Protein AF-K3X435-F1 (afdb_monomer_lite)

Radius of gyration: 25.49 Å; chains: 1; bounding box: 68×59×59 Å

Foldseek 3Di:
DDDDDDDDPDPPDDDDDDDDPPDDDDDDDDDPPDDDDDDDDDDDDDPDPDPDDCVLFQKEKEWECDLQWNIWIAIPVGDIDTHGPVNLCVQLCVVVLVVVVVVLCVVDPVSVVLVVPQQDCPDPDPVSVVVNCVSCVVVVVVNCVSCVDPVNVVSVVSSVVSSVVVLVVSLCVQVVPGPQRYEYEYEPPDPPCPPDPCPPRPNRCSVVSQVVNVVRHHYHYDYPPCVVQADPPPRHGDDDPDD

Sequence (243 aa):
RHQFSAKVKGTSFNIDKFETTSRKFASEILTDGKSVSVVLRKPKRKSTPCNINLADYDVVWGLDPGRRDLFVATNQLGDKVSCSRREYCEYAHINESNQIIRHWQHSQSDVLEAIRNMPTKKTASLECMKEYVDFMVPRLGFLLTFFVAKPFRKLKLRRFISMQKKLRKMCLQLIEGAGRHTIVGFGDWSNRDVAGLIKKCPSGPVKRFERELRESRTVVPIDEYRTSEVHADCHTPLVYQYC

pLDDT: mean 72.22, std 19.87, range [25.22, 96.25]

Structure (mmCIF, N/CA/C/O backbone):
data_AF-K3X435-F1
#
_entry.id   AF-K3X435-F1
#
loop_
_atom_site.group_PDB
_atom_site.id
_atom_site.type_symbol
_atom_site.label_atom_id
_atom_site.label_alt_id
_atom_site.label_comp_id
_atom_site.label_asym_id
_atom_site.label_entity_id
_atom_site.label_seq_id
_atom_site.pdbx_PDB_ins_code
_atom_site.Cartn_x
_atom_site.Cartn_y
_atom_site.Cartn_z
_atom_site.occupancy
_atom_site.B_iso_or_equiv
_atom_site.auth_seq_id
_atom_site.auth_comp_id
_atom_site.auth_asym_id
_atom_site.auth_atom_id
_atom_site.pdbx_PDB_model_num
ATOM 1 N N . ARG A 1 1 ? -14.554 -42.950 -10.259 1.00 35.47 1 ARG A N 1
ATOM 2 C CA . ARG A 1 1 ? -15.305 -43.562 -9.137 1.00 35.47 1 ARG A CA 1
ATOM 3 C C . ARG A 1 1 ? -14.611 -43.175 -7.841 1.00 35.47 1 ARG A C 1
ATOM 5 O O . ARG A 1 1 ? -13.500 -43.624 -7.647 1.00 35.47 1 ARG A O 1
ATOM 12 N N . HIS A 1 2 ? -15.212 -42.270 -7.069 1.00 25.64 2 HIS A N 1
ATOM 13 C CA . HIS A 1 2 ? -15.237 -42.218 -5.598 1.00 25.64 2 HIS A CA 1
ATOM 14 C C . HIS A 1 2 ? -15.996 -40.936 -5.221 1.00 25.64 2 HIS A C 1
ATOM 16 O O . HIS A 1 2 ? -15.465 -39.831 -5.281 1.00 25.64 2 HIS A O 1
ATOM 22 N N . GLN A 1 3 ? -17.295 -41.103 -4.962 1.00 26.59 3 GLN A N 1
ATOM 23 C CA . GLN A 1 3 ? -18.179 -40.093 -4.385 1.00 26.59 3 GLN A CA 1
ATOM 24 C C . GLN A 1 3 ? -17.857 -39.975 -2.894 1.00 26.59 3 GLN A C 1
ATOM 26 O O . GLN A 1 3 ? -17.929 -40.972 -2.181 1.00 26.59 3 GLN A O 1
ATOM 31 N N . PHE A 1 4 ? -17.572 -38.767 -2.416 1.00 25.22 4 PHE A N 1
ATOM 32 C CA . PHE A 1 4 ? -17.753 -38.442 -1.005 1.00 25.22 4 PHE A CA 1
ATOM 33 C C . PHE A 1 4 ? -19.089 -37.713 -0.865 1.00 25.22 4 PHE A C 1
ATOM 35 O O . PHE A 1 4 ? -19.250 -36.588 -1.332 1.00 25.22 4 PHE A O 1
ATOM 42 N N . SER A 1 5 ? -20.061 -38.402 -0.269 1.00 26.72 5 SER A N 1
ATOM 43 C CA . SER A 1 5 ? -21.370 -37.873 0.112 1.00 26.72 5 SER A CA 1
ATOM 44 C C . SER A 1 5 ? -21.333 -37.529 1.598 1.00 26.72 5 SER A C 1
ATOM 46 O O . SER A 1 5 ? -21.299 -38.431 2.431 1.00 26.72 5 SER A O 1
ATOM 48 N N . ALA A 1 6 ? -21.389 -36.243 1.936 1.00 31.17 6 ALA A N 1
ATOM 49 C CA . ALA A 1 6 ? -21.732 -35.793 3.281 1.00 31.17 6 ALA A CA 1
ATOM 50 C C . ALA A 1 6 ? -23.176 -35.272 3.257 1.00 31.17 6 ALA A C 1
ATOM 52 O O . ALA A 1 6 ? -23.452 -34.189 2.745 1.00 31.17 6 ALA A O 1
ATOM 53 N N . LYS A 1 7 ? -24.111 -36.074 3.782 1.00 30.91 7 LYS A N 1
ATOM 54 C CA . LYS A 1 7 ? -25.489 -35.652 4.065 1.00 30.91 7 LYS A CA 1
ATOM 55 C C . LYS A 1 7 ? -25.478 -34.823 5.349 1.00 30.91 7 LYS A C 1
ATOM 57 O O . LYS A 1 7 ? -25.356 -35.388 6.432 1.00 30.91 7 LYS A O 1
ATOM 62 N N . VAL A 1 8 ? -25.659 -33.510 5.240 1.00 35.88 8 VAL A N 1
ATOM 63 C CA . VAL A 1 8 ? -26.088 -32.684 6.376 1.00 35.88 8 VAL A CA 1
ATOM 64 C C . VAL A 1 8 ? -27.617 -32.722 6.401 1.00 35.88 8 VAL A C 1
ATOM 66 O O . VAL A 1 8 ? -28.273 -32.207 5.499 1.00 35.88 8 VAL A O 1
ATOM 69 N N . LYS A 1 9 ? -28.188 -33.415 7.395 1.00 36.53 9 LYS A N 1
ATOM 70 C CA . LYS A 1 9 ? -29.631 -33.416 7.677 1.00 36.53 9 LYS A CA 1
ATOM 71 C C . LYS A 1 9 ? -30.009 -32.060 8.279 1.00 36.53 9 LYS A C 1
ATOM 73 O O . LYS A 1 9 ? -29.629 -31.766 9.405 1.00 36.53 9 LYS A O 1
ATOM 78 N N . GLY A 1 10 ? -30.768 -31.273 7.528 1.00 38.34 10 GLY A N 1
ATOM 79 C CA . GLY A 1 10 ? -31.386 -30.027 7.976 1.00 38.34 10 GLY A CA 1
ATOM 80 C C . GLY A 1 10 ? -32.061 -29.340 6.794 1.00 38.34 10 GLY A C 1
ATOM 81 O O . GLY A 1 10 ? -31.389 -28.779 5.933 1.00 38.34 10 GLY A O 1
ATOM 82 N N . THR A 1 11 ? -33.384 -29.445 6.709 1.00 41.03 11 THR A N 1
ATOM 83 C CA . THR A 1 11 ? -34.243 -28.826 5.688 1.00 41.03 11 THR A CA 1
ATOM 84 C C . THR A 1 11 ? -34.323 -27.311 5.896 1.00 41.03 11 THR A C 1
ATOM 86 O O . THR A 1 11 ? -35.338 -26.800 6.356 1.00 41.03 11 THR A O 1
ATOM 89 N N . SER A 1 12 ? -33.237 -26.587 5.621 1.00 40.44 12 SER A N 1
ATOM 90 C CA . SER A 1 12 ? -33.186 -25.121 5.779 1.00 40.44 12 SER A CA 1
ATOM 91 C C . SER A 1 12 ? -33.151 -24.361 4.454 1.00 40.44 12 SER A C 1
ATOM 93 O O . SER A 1 12 ? -33.279 -23.144 4.457 1.00 40.44 12 SER A O 1
ATOM 95 N N . PHE A 1 13 ? -32.986 -25.054 3.326 1.00 37.09 13 PHE A N 1
ATOM 96 C CA . PHE A 1 13 ? -32.855 -24.420 2.016 1.00 37.09 13 PHE A CA 1
ATOM 97 C C . PHE A 1 13 ? -33.835 -25.058 1.035 1.00 37.09 13 PHE A C 1
ATOM 99 O O . PHE A 1 13 ? -33.610 -26.172 0.564 1.00 37.09 13 PHE A O 1
ATOM 106 N N . ASN A 1 14 ? -34.931 -24.353 0.758 1.00 40.81 14 ASN A N 1
ATOM 107 C CA . ASN A 1 14 ? -35.834 -24.677 -0.338 1.00 40.81 14 ASN A CA 1
ATOM 108 C C . ASN A 1 14 ? -35.323 -23.920 -1.572 1.00 40.81 14 ASN A C 1
ATOM 110 O O . ASN A 1 14 ? -35.375 -22.692 -1.601 1.00 40.81 14 ASN A O 1
ATOM 114 N N . ILE A 1 15 ? -34.707 -24.633 -2.515 1.00 46.03 15 ILE A N 1
ATOM 115 C CA . ILE A 1 15 ? -34.064 -24.038 -3.693 1.00 46.03 15 ILE A CA 1
ATOM 116 C C . ILE A 1 15 ? -34.900 -24.418 -4.913 1.00 46.03 15 ILE A C 1
ATOM 118 O O . ILE A 1 15 ? -34.735 -25.514 -5.448 1.00 46.03 15 ILE A O 1
ATOM 122 N N . ASP A 1 16 ? -35.768 -23.511 -5.357 1.00 42.53 16 ASP A N 1
ATOM 123 C CA . ASP A 1 16 ? -36.487 -23.664 -6.622 1.00 42.53 16 ASP A CA 1
ATOM 124 C C . ASP A 1 16 ? -35.677 -23.102 -7.794 1.00 42.53 16 ASP A C 1
ATOM 126 O O . ASP A 1 16 ? -34.918 -22.137 -7.679 1.00 42.53 16 ASP A O 1
ATOM 130 N N . LYS A 1 17 ? -35.811 -23.758 -8.948 1.00 42.38 17 LYS A N 1
ATOM 131 C CA . LYS A 1 17 ? -34.973 -23.539 -10.126 1.00 42.38 17 LYS A CA 1
ATOM 132 C C . LYS A 1 17 ? -35.695 -22.635 -11.126 1.00 42.38 17 LYS A C 1
ATOM 134 O O . LYS A 1 17 ? -36.621 -23.085 -11.792 1.00 42.38 17 LYS A O 1
ATOM 139 N N . PHE A 1 18 ? -35.247 -21.388 -11.274 1.00 41.34 18 PHE A N 1
ATOM 140 C CA . PHE A 1 18 ? -35.767 -20.467 -12.291 1.00 41.34 18 PHE A CA 1
ATOM 141 C C . PHE A 1 18 ? -34.667 -20.115 -13.306 1.00 41.34 18 PHE A C 1
ATOM 143 O O . PHE A 1 18 ? -33.861 -19.211 -13.098 1.00 41.34 18 PHE A O 1
ATOM 150 N N . GLU A 1 19 ? -34.590 -20.878 -14.400 1.00 37.75 19 GLU A N 1
ATOM 151 C CA . GLU A 1 19 ? -33.640 -20.662 -15.502 1.00 37.75 19 GLU A CA 1
ATOM 152 C C . GLU A 1 19 ? -34.368 -20.117 -16.743 1.00 37.75 19 GLU A C 1
ATOM 154 O O . GLU A 1 19 ? -35.436 -20.604 -17.105 1.00 37.75 19 GLU A O 1
ATOM 159 N N . THR A 1 20 ? -33.760 -19.149 -17.441 1.00 51.16 20 THR A N 1
ATOM 160 C CA . THR A 1 20 ? -34.130 -18.788 -18.825 1.00 51.16 20 THR A CA 1
ATOM 161 C C . THR A 1 20 ? -32.956 -19.044 -19.774 1.00 51.16 20 THR A C 1
ATOM 163 O O . THR A 1 20 ? -31.799 -19.128 -19.355 1.00 51.16 20 THR A O 1
ATOM 166 N N . THR A 1 21 ? -33.250 -19.179 -21.071 1.00 45.81 21 THR A N 1
ATOM 167 C CA . THR A 1 21 ? -32.348 -19.662 -22.138 1.00 45.81 21 THR A CA 1
ATOM 168 C C . THR A 1 21 ? -31.019 -18.917 -22.269 1.00 45.81 21 THR A C 1
ATOM 170 O O . THR A 1 21 ? -30.059 -19.490 -22.778 1.00 45.81 21 THR A O 1
ATOM 173 N N . SER A 1 22 ? -30.923 -17.668 -21.808 1.00 42.34 22 SER A N 1
ATOM 174 C CA . SER A 1 22 ? -29.735 -16.826 -22.004 1.00 42.34 22 SER A CA 1
ATOM 175 C C . SER A 1 22 ? -28.958 -16.493 -20.727 1.00 42.34 22 SER A C 1
ATOM 177 O O . SER A 1 22 ? -27.879 -15.906 -20.821 1.00 42.34 22 SER A O 1
ATOM 179 N N . ARG A 1 23 ? -29.450 -16.850 -19.530 1.00 43.88 23 ARG A N 1
ATOM 180 C CA . ARG A 1 23 ? -28.779 -16.514 -18.261 1.00 43.88 23 ARG A CA 1
ATOM 181 C C . ARG A 1 23 ? -28.901 -17.642 -17.241 1.00 43.88 23 ARG A C 1
ATOM 183 O O . ARG A 1 23 ? -29.961 -17.876 -16.672 1.00 43.88 23 ARG A O 1
ATOM 190 N N . LYS A 1 24 ? -27.774 -18.308 -16.975 1.00 43.97 24 LYS A N 1
ATOM 191 C CA . LYS A 1 24 ? -27.630 -19.286 -15.890 1.00 43.97 24 LYS A CA 1
ATOM 192 C C . LYS A 1 24 ? -27.190 -18.559 -14.621 1.00 43.97 24 LYS A C 1
ATOM 194 O O . LYS A 1 24 ? -26.001 -18.303 -14.440 1.00 43.97 24 LYS A O 1
ATOM 199 N N . PHE A 1 25 ? -28.136 -18.210 -13.755 1.00 42.25 25 PHE A N 1
ATOM 200 C CA . PHE A 1 25 ? -27.817 -17.798 -12.391 1.00 42.25 25 PHE A CA 1
ATOM 201 C C . PHE A 1 25 ? -27.581 -19.057 -11.559 1.00 42.25 25 PHE A C 1
ATOM 203 O O . PHE A 1 25 ? -28.512 -19.769 -11.201 1.00 42.25 25 PHE A O 1
ATOM 210 N N . ALA A 1 26 ? -26.316 -19.373 -11.288 1.00 39.06 26 ALA A N 1
ATOM 211 C CA . ALA A 1 26 ? -25.991 -20.389 -10.303 1.00 39.06 26 ALA A CA 1
ATOM 212 C C . ALA A 1 26 ? -26.026 -19.732 -8.917 1.00 39.06 26 ALA A C 1
ATOM 214 O O . ALA A 1 26 ? -25.135 -18.951 -8.581 1.00 39.06 26 ALA A O 1
ATOM 215 N N . SER A 1 27 ? -27.034 -20.106 -8.124 1.00 38.38 27 SER A N 1
ATOM 216 C CA . SER A 1 27 ? -27.212 -19.837 -6.684 1.00 38.38 27 SER A CA 1
ATOM 217 C C . SER A 1 27 ? -27.524 -18.390 -6.268 1.00 38.38 27 SER A C 1
ATOM 219 O O . SER A 1 27 ? -26.630 -17.572 -6.069 1.00 38.38 27 SER A O 1
ATOM 221 N N . GLU A 1 28 ? -28.811 -18.126 -6.029 1.00 39.69 28 GLU A N 1
ATOM 222 C CA . GLU A 1 28 ? -29.287 -17.061 -5.140 1.00 39.69 28 GLU A CA 1
ATOM 223 C C . GLU A 1 28 ? -29.372 -17.613 -3.706 1.00 39.69 28 GLU A C 1
ATOM 225 O O . GLU A 1 28 ? -29.841 -18.732 -3.494 1.00 39.69 28 GLU A O 1
ATOM 230 N N . ILE A 1 29 ? -28.865 -16.861 -2.725 1.00 53.09 29 ILE A N 1
ATOM 231 C CA . ILE A 1 29 ? -28.905 -17.234 -1.305 1.00 53.09 29 ILE A CA 1
ATOM 232 C C . ILE A 1 29 ? -29.841 -16.254 -0.596 1.00 53.09 29 ILE A C 1
ATOM 234 O O . ILE A 1 29 ? -29.442 -15.140 -0.265 1.00 53.09 29 ILE A O 1
ATOM 238 N N . LEU A 1 30 ? -31.077 -16.681 -0.347 1.00 41.94 30 LEU A N 1
ATOM 239 C CA . LEU A 1 30 ? -31.979 -16.024 0.598 1.00 41.94 30 LEU A CA 1
ATOM 240 C C . LEU A 1 30 ? -31.588 -16.458 2.014 1.00 41.94 30 LEU A C 1
ATOM 242 O O . LEU A 1 30 ? -31.614 -17.648 2.330 1.00 41.94 30 LEU A O 1
ATOM 246 N N . THR A 1 31 ? -31.177 -15.506 2.854 1.00 59.19 31 THR A N 1
ATOM 247 C CA . THR A 1 31 ? -30.833 -15.763 4.259 1.00 59.19 31 THR A CA 1
ATOM 248 C C . THR A 1 31 ? -31.941 -15.261 5.183 1.00 59.19 31 THR A C 1
ATOM 250 O O . THR A 1 31 ? -32.532 -14.210 4.955 1.00 59.19 31 THR A O 1
ATOM 253 N N . ASP A 1 32 ? -32.194 -15.990 6.270 1.00 64.19 32 ASP A N 1
ATOM 254 C CA . ASP A 1 32 ? -33.101 -15.627 7.372 1.00 64.19 32 ASP A CA 1
ATOM 255 C C . ASP A 1 32 ? -32.480 -14.581 8.328 1.00 64.19 32 ASP A C 1
ATOM 257 O O . ASP A 1 32 ? -32.871 -14.467 9.487 1.00 64.19 32 ASP A O 1
ATOM 261 N N . GLY A 1 33 ? -31.463 -13.842 7.870 1.00 53.56 33 GLY A N 1
ATOM 262 C CA . GLY A 1 33 ? -30.661 -12.942 8.700 1.00 53.56 33 GLY A CA 1
ATOM 263 C C . GLY A 1 33 ? -29.499 -13.609 9.449 1.00 53.56 33 GLY A C 1
ATOM 264 O O . GLY A 1 33 ? -28.748 -12.909 10.128 1.00 53.56 33 GLY A O 1
ATOM 265 N N . LYS A 1 34 ? -29.277 -14.926 9.315 1.00 53.22 34 LYS A N 1
ATOM 266 C CA . LYS A 1 34 ? -28.086 -15.601 9.864 1.00 53.22 34 LYS A CA 1
ATOM 267 C C . LYS A 1 34 ? -26.947 -15.631 8.848 1.00 53.22 34 LYS A C 1
ATOM 269 O O . LYS A 1 34 ? -27.142 -15.930 7.670 1.00 53.22 34 LYS A O 1
ATOM 274 N N . SER A 1 35 ? -25.730 -15.329 9.303 1.00 39.25 35 SER A N 1
ATOM 275 C CA . SER A 1 35 ? -24.539 -15.383 8.454 1.00 39.25 35 SER A CA 1
ATOM 276 C C . SER A 1 35 ? -23.959 -16.800 8.423 1.00 39.25 35 SER A C 1
ATOM 278 O O . SER A 1 35 ? -23.730 -17.425 9.457 1.00 39.25 35 SER A O 1
ATOM 280 N N . VAL A 1 36 ? -23.705 -17.314 7.219 1.00 46.34 36 VAL A N 1
ATOM 281 C CA . VAL A 1 36 ? -23.007 -18.586 6.996 1.00 46.34 36 VAL A CA 1
ATOM 282 C C . VAL A 1 36 ? -21.758 -18.301 6.168 1.00 46.34 36 VAL A C 1
ATOM 284 O O . VAL A 1 36 ? -21.835 -17.670 5.116 1.00 46.34 36 VAL A O 1
ATOM 287 N N . SER A 1 37 ? -20.595 -18.758 6.638 1.00 37.97 37 SER A N 1
ATOM 288 C CA . SER A 1 37 ? -19.340 -18.688 5.879 1.00 37.97 37 SER A CA 1
ATOM 289 C C . SER A 1 37 ? -19.053 -20.035 5.224 1.00 37.97 37 SER A C 1
ATOM 291 O O . SER A 1 37 ? -18.711 -20.998 5.906 1.00 37.97 37 SER A O 1
ATOM 293 N N . VAL A 1 38 ? -19.165 -20.102 3.896 1.00 61.91 38 VAL A N 1
ATOM 294 C CA . VAL A 1 38 ? -18.805 -21.290 3.108 1.00 61.91 38 VAL A CA 1
ATOM 295 C C . VAL A 1 38 ? -17.428 -21.078 2.485 1.00 61.91 38 VAL A C 1
ATOM 297 O O . VAL A 1 38 ? -17.228 -20.174 1.673 1.00 61.91 38 VAL A O 1
ATOM 300 N N . VAL A 1 39 ? -16.456 -21.913 2.857 1.00 44.88 39 VAL A N 1
ATOM 301 C CA . VAL A 1 39 ? -15.103 -21.863 2.288 1.00 44.88 39 VAL A CA 1
ATOM 302 C C . VAL A 1 39 ? -15.093 -22.609 0.956 1.00 44.88 39 VAL A C 1
ATOM 304 O O . VAL A 1 39 ? -15.109 -23.837 0.914 1.00 44.88 39 VAL A O 1
ATOM 307 N N . LEU A 1 40 ? -15.047 -21.866 -0.148 1.00 56.62 40 LEU A N 1
ATOM 308 C CA . LEU A 1 40 ? -14.924 -22.442 -1.487 1.00 56.62 40 LEU A CA 1
ATOM 309 C C . LEU A 1 40 ? -13.450 -22.656 -1.849 1.00 56.62 40 LEU A C 1
ATOM 311 O O . LEU A 1 40 ? -12.622 -21.746 -1.760 1.00 56.62 40 LEU A O 1
ATOM 315 N N . ARG A 1 41 ? -13.112 -23.862 -2.316 1.00 48.00 41 ARG A N 1
ATOM 316 C CA . ARG A 1 41 ? -11.771 -24.174 -2.823 1.00 48.00 41 ARG A CA 1
ATOM 317 C C . ARG A 1 41 ? -11.623 -23.605 -4.234 1.00 48.00 41 ARG A C 1
ATOM 319 O O . ARG A 1 41 ? -12.097 -24.196 -5.198 1.00 48.00 41 ARG A O 1
ATOM 326 N N . LYS A 1 42 ? -10.948 -22.461 -4.368 1.00 61.44 42 LYS A N 1
ATOM 327 C CA . LYS A 1 42 ? -10.594 -21.903 -5.680 1.00 61.44 42 LYS A CA 1
ATOM 328 C C . LYS A 1 42 ? -9.470 -22.749 -6.303 1.00 61.44 42 LYS A C 1
ATOM 330 O O . LYS A 1 42 ? -8.384 -22.797 -5.721 1.00 61.44 42 LYS A O 1
ATOM 335 N N . PRO A 1 43 ? -9.678 -23.411 -7.457 1.00 54.22 43 PRO A N 1
ATOM 336 C CA . PRO A 1 43 ? -8.594 -24.112 -8.134 1.00 54.22 43 PRO A CA 1
ATOM 337 C C . PRO A 1 43 ? -7.495 -23.109 -8.507 1.00 54.22 43 PRO A C 1
ATOM 339 O O . PRO A 1 43 ? -7.777 -22.029 -9.036 1.00 54.22 43 PRO A O 1
ATOM 342 N N . LYS A 1 44 ? -6.234 -23.442 -8.200 1.00 48.88 44 LYS A N 1
ATOM 343 C CA . LYS A 1 44 ? -5.087 -22.640 -8.644 1.00 48.88 44 LYS A CA 1
ATOM 344 C C . LYS A 1 44 ? -5.091 -22.637 -10.173 1.00 48.88 44 LYS A C 1
ATOM 346 O O . LYS A 1 44 ? -5.077 -23.704 -10.784 1.00 48.88 44 LYS A O 1
ATOM 351 N N . ARG A 1 45 ? -5.115 -21.450 -10.791 1.00 51.53 45 ARG A N 1
ATOM 352 C CA . ARG A 1 45 ? -4.819 -21.333 -12.224 1.00 51.53 45 ARG A CA 1
ATOM 353 C C . ARG A 1 45 ? -3.404 -21.874 -12.425 1.00 51.53 45 ARG A C 1
ATOM 355 O O . ARG A 1 45 ? -2.486 -21.384 -11.771 1.00 51.53 45 ARG A O 1
ATOM 362 N N . LYS A 1 46 ? -3.242 -22.895 -13.270 1.00 45.06 46 LYS A N 1
ATOM 363 C CA . LYS A 1 46 ? -1.914 -23.288 -13.753 1.00 45.06 46 LYS A CA 1
ATOM 364 C C . LYS A 1 46 ? -1.355 -22.078 -14.503 1.00 45.06 46 LYS A C 1
ATOM 366 O O . LYS A 1 46 ? -2.088 -21.486 -15.296 1.00 45.06 46 LYS A O 1
ATOM 371 N N . SER A 1 47 ? -0.129 -21.659 -14.196 1.00 51.72 47 SER A N 1
ATOM 372 C CA . SER A 1 47 ? 0.568 -20.676 -15.021 1.00 51.72 47 SER A CA 1
ATOM 373 C C . SER A 1 47 ? 0.697 -21.289 -16.409 1.00 51.72 47 SER A C 1
ATOM 375 O O . SER A 1 47 ? 1.353 -22.311 -16.588 1.00 51.72 47 SER A O 1
ATOM 377 N N . THR A 1 48 ? -0.007 -20.732 -17.389 1.00 47.69 48 THR A N 1
ATOM 378 C CA . THR A 1 48 ? 0.278 -21.070 -18.779 1.00 47.69 48 THR A CA 1
ATOM 379 C C . THR A 1 48 ? 1.664 -20.498 -19.067 1.00 47.69 48 THR A C 1
ATOM 381 O O . THR A 1 48 ? 1.837 -19.295 -18.849 1.00 47.69 48 THR A O 1
ATOM 384 N N . PRO A 1 49 ? 2.655 -21.304 -19.489 1.00 53.19 49 PRO A N 1
ATOM 385 C CA . PRO A 1 49 ? 3.921 -20.752 -19.941 1.00 53.19 49 PRO A CA 1
ATOM 386 C C . PRO A 1 49 ? 3.603 -19.809 -21.095 1.00 53.19 49 PRO A C 1
ATOM 388 O O . PRO A 1 49 ? 3.007 -20.200 -22.099 1.00 53.19 49 PRO A O 1
ATOM 391 N N . CYS A 1 50 ? 3.904 -18.532 -20.900 1.00 54.25 50 CYS A N 1
ATOM 392 C CA . CYS A 1 50 ? 3.827 -17.579 -21.982 1.00 54.25 50 CYS A CA 1
ATOM 393 C C . CYS A 1 50 ? 5.085 -17.839 -22.813 1.00 54.25 50 CYS A C 1
ATOM 395 O O . CYS A 1 50 ? 6.189 -17.594 -22.331 1.00 54.25 50 CYS A O 1
ATOM 397 N N . ASN A 1 51 ? 4.928 -18.427 -24.002 1.00 59.12 51 ASN A N 1
ATOM 398 C CA . ASN A 1 51 ? 6.017 -18.547 -24.970 1.00 59.12 51 ASN A CA 1
ATOM 399 C C . ASN A 1 51 ? 6.321 -17.139 -25.473 1.00 59.12 51 ASN A C 1
ATOM 401 O O . ASN A 1 51 ? 5.736 -16.678 -26.449 1.00 59.12 51 ASN A O 1
ATOM 405 N N . ILE A 1 52 ? 7.155 -16.430 -24.726 1.00 68.50 52 ILE A N 1
ATOM 406 C CA . ILE A 1 52 ? 7.556 -15.072 -25.044 1.00 68.50 52 ILE A CA 1
ATOM 407 C C . ILE A 1 52 ? 8.908 -15.164 -25.721 1.00 68.50 52 ILE A C 1
ATOM 409 O O . ILE A 1 52 ? 9.872 -15.647 -25.128 1.00 68.50 52 ILE A O 1
ATOM 413 N N . ASN A 1 53 ? 8.968 -14.704 -26.964 1.00 75.19 53 ASN A N 1
ATOM 414 C CA . ASN A 1 53 ? 10.228 -14.558 -27.658 1.00 75.19 53 ASN A CA 1
ATOM 415 C C . ASN A 1 53 ? 10.881 -13.247 -27.207 1.00 75.19 53 ASN A C 1
ATOM 417 O O . ASN A 1 53 ? 10.386 -12.163 -27.505 1.00 75.19 53 ASN A O 1
ATOM 421 N N . LEU A 1 54 ? 11.979 -13.342 -26.456 1.00 72.06 54 LEU A N 1
ATOM 422 C CA . LEU A 1 54 ? 12.720 -12.171 -25.974 1.00 72.06 54 LEU A CA 1
ATOM 423 C C . LEU A 1 54 ? 13.280 -11.316 -27.121 1.00 72.06 54 LEU A C 1
ATOM 425 O O . LEU A 1 54 ? 13.490 -10.128 -26.915 1.00 72.06 54 LEU A O 1
ATOM 429 N N . ALA A 1 55 ? 13.470 -11.889 -28.316 1.00 72.38 55 ALA A N 1
ATOM 430 C CA . ALA A 1 55 ? 13.938 -11.159 -29.495 1.00 72.38 55 ALA A CA 1
ATOM 431 C C . ALA A 1 55 ? 12.930 -10.119 -30.022 1.00 72.38 55 ALA A C 1
ATOM 433 O O . ALA A 1 55 ? 13.320 -9.228 -30.769 1.00 72.38 55 ALA A O 1
ATOM 434 N N . ASP A 1 56 ? 11.658 -10.203 -29.616 1.00 79.31 56 ASP A N 1
ATOM 435 C CA . ASP A 1 56 ? 10.615 -9.241 -29.998 1.00 79.31 56 ASP A CA 1
ATOM 436 C C . ASP A 1 56 ? 10.633 -7.971 -29.115 1.00 79.31 56 ASP A C 1
ATOM 438 O O . ASP A 1 56 ? 9.793 -7.076 -29.279 1.00 79.31 56 ASP A O 1
ATOM 442 N N . TYR A 1 57 ? 11.5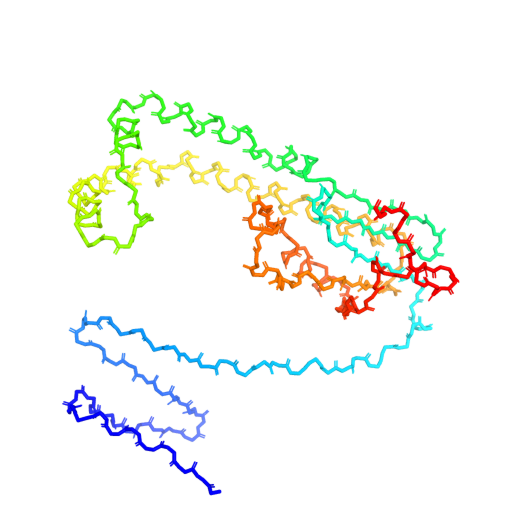54 -7.913 -28.142 1.00 80.69 57 TYR A N 1
ATOM 443 C CA . TYR A 1 57 ? 11.662 -6.850 -27.148 1.00 80.69 57 TYR A CA 1
ATOM 444 C C . TYR A 1 57 ? 13.024 -6.157 -27.195 1.00 80.69 57 TYR A C 1
ATOM 446 O O . TYR A 1 57 ? 14.069 -6.799 -27.132 1.00 80.69 57 TYR A O 1
ATOM 454 N N . ASP A 1 58 ? 12.997 -4.825 -27.219 1.00 80.81 58 ASP A N 1
ATOM 455 C CA . ASP A 1 58 ? 14.196 -3.981 -27.222 1.00 80.81 58 ASP A CA 1
ATOM 456 C C . ASP A 1 58 ? 14.852 -3.941 -25.834 1.00 80.81 58 ASP A C 1
ATOM 458 O O . ASP A 1 58 ? 16.074 -3.853 -25.699 1.00 80.81 58 ASP A O 1
ATOM 462 N N . VAL A 1 59 ? 14.031 -3.976 -24.775 1.00 83.81 59 VAL A N 1
ATOM 463 C CA . VAL A 1 59 ? 14.495 -3.838 -23.390 1.00 83.81 59 VAL A CA 1
ATOM 464 C C . VAL A 1 59 ? 13.830 -4.838 -22.459 1.00 83.81 59 VAL A C 1
ATOM 466 O O . VAL A 1 59 ? 12.603 -4.945 -22.399 1.00 83.81 59 VAL A O 1
ATOM 469 N N . VAL A 1 60 ? 14.664 -5.528 -21.683 1.00 86.56 60 VAL A N 1
ATOM 470 C CA . VAL A 1 60 ? 14.279 -6.552 -20.715 1.00 86.56 60 VAL A CA 1
ATOM 471 C C . VAL A 1 60 ? 14.689 -6.082 -19.326 1.00 86.56 60 VAL A C 1
ATOM 473 O O . VAL A 1 60 ? 15.872 -5.955 -19.024 1.00 86.56 60 VAL A O 1
ATOM 476 N N . TRP A 1 61 ? 13.708 -5.853 -18.459 1.00 87.94 61 TRP A N 1
ATOM 477 C CA . TRP A 1 61 ? 13.943 -5.540 -17.051 1.00 87.94 61 TRP A CA 1
ATOM 478 C C . TRP A 1 61 ? 13.717 -6.773 -16.184 1.00 87.94 61 TRP A C 1
ATOM 480 O O . TRP A 1 61 ? 12.626 -7.340 -16.194 1.00 87.94 61 TRP A O 1
ATOM 490 N N . GLY A 1 62 ? 14.710 -7.149 -15.383 1.00 87.88 62 GLY A N 1
ATOM 491 C CA . GLY A 1 62 ? 14.542 -8.071 -14.263 1.00 87.88 62 GLY A CA 1
ATOM 492 C C . GLY A 1 62 ? 14.203 -7.286 -13.003 1.00 87.88 62 GLY A C 1
ATOM 493 O O . GLY A 1 62 ? 15.000 -6.457 -12.573 1.00 87.88 62 GLY A O 1
ATOM 494 N N . LEU A 1 63 ? 13.023 -7.517 -12.430 1.00 86.81 63 LEU A N 1
ATOM 495 C CA . LEU A 1 63 ? 12.495 -6.807 -11.269 1.00 86.81 63 LEU A CA 1
ATOM 496 C C . LEU A 1 63 ? 12.338 -7.764 -10.091 1.00 86.81 63 LEU A C 1
ATOM 498 O O . LEU A 1 63 ? 11.475 -8.642 -10.107 1.00 86.81 63 LEU A O 1
ATOM 502 N N . ASP A 1 64 ? 13.132 -7.527 -9.054 1.00 81.81 64 ASP A N 1
ATOM 503 C CA . ASP A 1 64 ? 13.147 -8.285 -7.812 1.00 81.81 64 ASP A CA 1
ATOM 504 C C . ASP A 1 64 ? 12.547 -7.452 -6.660 1.00 81.81 64 ASP A C 1
ATOM 506 O O . ASP A 1 64 ? 13.133 -6.451 -6.221 1.00 81.81 64 ASP A O 1
ATOM 510 N N . PRO A 1 65 ? 11.336 -7.779 -6.183 1.00 76.69 65 PRO A N 1
ATOM 511 C CA . PRO A 1 65 ? 10.807 -7.204 -4.954 1.00 76.69 65 PRO A CA 1
ATOM 512 C C . PRO A 1 65 ? 11.612 -7.694 -3.743 1.00 76.69 65 PRO A C 1
ATOM 514 O O . PRO A 1 65 ? 11.825 -8.882 -3.572 1.00 76.69 65 PRO A O 1
ATOM 517 N N . GLY A 1 66 ? 12.029 -6.779 -2.861 1.00 68.56 66 GLY A N 1
ATOM 518 C CA . GLY A 1 66 ? 12.947 -7.088 -1.762 1.00 68.56 66 GLY A CA 1
ATOM 519 C C . GLY A 1 66 ? 12.394 -6.823 -0.355 1.00 68.56 66 GLY A C 1
ATOM 520 O O . GLY A 1 66 ? 11.288 -6.324 -0.139 1.00 68.56 66 GLY A O 1
ATOM 521 N N . ARG A 1 67 ? 13.199 -7.159 0.667 1.00 63.75 67 ARG A N 1
ATOM 522 C CA . ARG A 1 67 ? 12.872 -6.898 2.090 1.00 63.75 67 ARG A CA 1
ATOM 523 C C . ARG A 1 67 ? 13.185 -5.465 2.530 1.00 63.75 67 ARG A C 1
ATOM 525 O O . ARG A 1 67 ? 12.414 -4.862 3.280 1.00 63.75 67 ARG A O 1
ATOM 532 N N . ARG A 1 68 ? 14.356 -4.959 2.131 1.00 63.81 68 ARG A N 1
ATOM 533 C CA . ARG A 1 68 ? 14.848 -3.605 2.454 1.00 63.81 68 ARG A CA 1
ATOM 534 C C . ARG A 1 68 ? 14.354 -2.596 1.416 1.00 63.81 68 ARG A C 1
ATOM 536 O O . ARG A 1 68 ? 13.882 -1.514 1.778 1.00 63.81 68 ARG A O 1
ATOM 543 N N . ASP A 1 69 ? 14.374 -3.025 0.161 1.00 70.00 69 ASP A N 1
ATOM 544 C CA . ASP A 1 69 ? 13.895 -2.266 -0.981 1.00 70.00 69 ASP A CA 1
ATOM 545 C C . ASP A 1 69 ? 12.524 -2.765 -1.419 1.00 70.00 69 ASP A C 1
ATOM 547 O O . ASP A 1 69 ? 12.251 -3.957 -1.412 1.00 70.00 69 ASP A O 1
ATOM 551 N N . LEU A 1 70 ? 11.641 -1.833 -1.767 1.00 75.38 70 LEU A N 1
ATOM 552 C CA . LEU A 1 70 ? 10.324 -2.109 -2.334 1.00 75.38 70 LEU A CA 1
ATOM 553 C C . LEU A 1 70 ? 10.451 -2.956 -3.603 1.00 75.38 70 LEU A C 1
ATOM 555 O O . LEU A 1 70 ? 9.629 -3.840 -3.829 1.00 75.38 70 LEU A O 1
ATOM 559 N N . PHE A 1 71 ? 11.478 -2.647 -4.397 1.00 78.94 71 PHE A N 1
ATOM 560 C CA . PHE A 1 71 ? 12.004 -3.456 -5.484 1.00 78.94 71 PHE A CA 1
ATOM 561 C C . PHE A 1 71 ? 13.386 -2.944 -5.906 1.00 78.94 71 PHE A C 1
ATOM 563 O O . PHE A 1 71 ? 13.727 -1.774 -5.688 1.00 78.94 71 PHE A O 1
ATOM 570 N N . VAL A 1 72 ? 14.130 -3.820 -6.568 1.00 84.31 72 VAL A N 1
ATOM 571 C CA . VAL A 1 72 ? 15.308 -3.513 -7.371 1.00 84.31 72 VAL A CA 1
ATOM 572 C C . VAL A 1 72 ? 15.033 -4.029 -8.776 1.00 84.31 72 VAL A C 1
ATOM 574 O O . VAL A 1 72 ? 14.518 -5.126 -8.947 1.00 84.31 72 VAL A O 1
ATOM 577 N N . ALA A 1 73 ? 15.324 -3.220 -9.781 1.00 87.00 73 ALA A N 1
ATOM 578 C CA . ALA A 1 73 ? 15.195 -3.577 -11.176 1.00 87.00 73 ALA A CA 1
ATOM 579 C C . ALA A 1 73 ? 16.520 -3.315 -11.889 1.00 87.00 73 ALA A C 1
ATOM 581 O O . ALA A 1 73 ? 17.149 -2.275 -11.668 1.00 87.00 73 ALA A O 1
ATOM 582 N N . THR A 1 74 ? 16.919 -4.245 -12.746 1.00 87.50 74 THR A N 1
ATOM 583 C CA . THR A 1 74 ? 18.118 -4.134 -13.578 1.00 87.50 74 THR A CA 1
ATOM 584 C C . THR A 1 74 ? 17.781 -4.550 -15.001 1.00 87.50 74 THR A C 1
ATOM 586 O O . THR A 1 74 ? 17.034 -5.511 -15.195 1.00 87.50 74 THR A O 1
ATOM 589 N N . ASN A 1 75 ? 18.276 -3.805 -15.987 1.00 86.81 75 ASN A N 1
ATOM 590 C CA . ASN A 1 75 ? 18.110 -4.153 -17.397 1.00 86.81 75 ASN A CA 1
ATOM 591 C C . ASN A 1 75 ? 19.363 -4.838 -17.961 1.00 86.81 75 ASN A C 1
ATOM 593 O O . ASN A 1 75 ? 20.402 -4.917 -17.305 1.00 86.81 75 ASN A O 1
ATOM 597 N N . GLN A 1 76 ? 19.278 -5.304 -19.205 1.00 81.56 76 GLN A N 1
ATOM 598 C CA . GLN A 1 76 ? 20.403 -5.942 -19.891 1.00 81.56 76 GLN A CA 1
ATOM 599 C C . GLN A 1 76 ? 21.562 -4.985 -20.234 1.00 81.56 76 GLN A C 1
ATOM 601 O O . GLN A 1 76 ? 22.643 -5.443 -20.590 1.00 81.56 76 GLN A O 1
ATOM 606 N N . LEU A 1 77 ? 21.344 -3.669 -20.143 1.00 82.12 77 LEU A N 1
ATOM 607 C CA . LEU A 1 77 ? 22.350 -2.631 -20.394 1.00 82.12 77 LEU A CA 1
ATOM 608 C C . LEU A 1 77 ? 23.133 -2.251 -19.122 1.00 82.12 77 LEU A C 1
ATOM 610 O O . LEU A 1 77 ? 24.087 -1.482 -19.197 1.00 82.12 77 LEU A O 1
ATOM 614 N N . GLY A 1 78 ? 22.751 -2.794 -17.960 1.00 81.06 78 GLY A N 1
ATOM 615 C CA . GLY A 1 78 ? 23.359 -2.490 -16.664 1.00 81.06 78 GLY A CA 1
ATOM 616 C C . GLY A 1 78 ? 22.722 -1.312 -15.918 1.00 81.06 78 GLY A C 1
ATOM 617 O O . GLY A 1 78 ? 23.162 -0.991 -14.811 1.00 81.06 78 GLY A O 1
ATOM 618 N N . ASP A 1 79 ? 21.666 -0.694 -16.457 1.00 85.31 79 ASP A N 1
ATOM 619 C CA . ASP A 1 79 ? 20.910 0.330 -15.740 1.00 85.31 79 ASP A CA 1
ATOM 620 C C . ASP A 1 79 ? 20.192 -0.284 -14.544 1.00 85.31 79 ASP A C 1
ATOM 622 O O . ASP A 1 79 ? 19.619 -1.377 -14.606 1.00 85.31 79 ASP A O 1
ATOM 626 N N . LYS A 1 80 ? 20.183 0.462 -13.440 1.00 86.88 80 LYS A N 1
ATOM 627 C CA . LYS A 1 80 ? 19.609 0.020 -12.176 1.00 86.88 80 LYS A CA 1
ATOM 628 C C . LYS A 1 80 ? 18.610 1.036 -11.648 1.00 86.88 80 LYS A C 1
ATOM 630 O O . LYS A 1 80 ? 18.941 2.196 -11.419 1.00 86.88 80 LYS A O 1
ATOM 635 N N . VAL A 1 81 ? 17.402 0.564 -11.364 1.00 85.81 81 VAL A N 1
ATOM 636 C CA . VAL A 1 81 ? 16.346 1.339 -10.710 1.00 85.81 81 VAL A CA 1
ATOM 637 C C . VAL A 1 81 ? 15.953 0.623 -9.431 1.00 85.81 81 VAL A C 1
ATOM 639 O O . VAL A 1 81 ? 15.546 -0.530 -9.448 1.00 85.81 81 VAL A O 1
ATOM 642 N N . SER A 1 82 ? 16.039 1.304 -8.298 1.00 86.25 82 SER A N 1
ATOM 643 C CA . SER A 1 82 ? 15.610 0.753 -7.012 1.00 86.25 82 SER A CA 1
ATOM 644 C C . SER A 1 82 ? 14.728 1.747 -6.286 1.00 86.25 82 SER A C 1
ATOM 646 O O . SER A 1 82 ? 14.936 2.954 -6.395 1.00 86.25 82 SER A O 1
ATOM 648 N N . CYS A 1 83 ? 13.781 1.248 -5.498 1.00 84.19 83 CYS A N 1
ATOM 649 C CA . CYS A 1 83 ? 13.049 2.075 -4.548 1.00 84.19 83 CYS A CA 1
ATOM 650 C C . CYS A 1 83 ? 13.174 1.474 -3.162 1.00 84.19 83 CYS A C 1
ATOM 652 O O . CYS A 1 83 ? 12.725 0.352 -2.937 1.00 84.19 83 CYS A O 1
ATOM 654 N N . SER A 1 84 ? 13.727 2.227 -2.213 1.00 84.00 84 SER A N 1
ATOM 655 C CA . SER A 1 84 ? 13.798 1.745 -0.834 1.00 84.00 84 SER A CA 1
ATOM 656 C C . SER A 1 84 ? 12.436 1.852 -0.144 1.00 84.00 84 SER A C 1
ATOM 658 O O . SER A 1 84 ? 11.615 2.724 -0.452 1.00 84.00 84 SER A O 1
ATOM 660 N N . ARG A 1 85 ? 12.182 1.014 0.871 1.00 78.25 85 ARG A N 1
ATOM 661 C CA . ARG A 1 85 ? 10.968 1.162 1.695 1.00 78.25 85 ARG A CA 1
ATOM 662 C C . ARG A 1 85 ? 10.898 2.540 2.362 1.00 78.25 85 ARG A C 1
ATOM 664 O O . ARG A 1 85 ? 9.806 3.084 2.526 1.00 78.25 85 ARG A O 1
ATOM 671 N N . ARG A 1 86 ? 12.044 3.080 2.784 1.00 81.94 86 ARG A N 1
ATOM 672 C CA . ARG A 1 86 ? 12.135 4.383 3.452 1.00 81.94 86 ARG A CA 1
ATOM 673 C C . ARG A 1 86 ? 11.700 5.501 2.514 1.00 81.94 86 ARG A C 1
ATOM 675 O O . ARG A 1 86 ? 10.772 6.227 2.852 1.00 81.94 86 ARG A O 1
ATOM 682 N N . GLU A 1 87 ? 12.293 5.549 1.328 1.00 85.81 87 GLU A N 1
ATOM 683 C CA . GLU A 1 87 ? 11.962 6.515 0.280 1.00 85.81 87 GLU A CA 1
ATOM 684 C C . GLU A 1 87 ? 10.467 6.463 -0.073 1.00 85.81 87 GLU A C 1
ATOM 686 O O . GLU A 1 87 ? 9.796 7.491 -0.173 1.00 85.81 87 GLU A O 1
ATOM 691 N N . TYR A 1 88 ? 9.906 5.256 -0.195 1.00 84.31 88 TYR A N 1
ATOM 692 C CA . TYR A 1 88 ? 8.478 5.087 -0.435 1.00 84.31 88 TYR A CA 1
ATOM 693 C C . TYR A 1 88 ? 7.617 5.631 0.712 1.00 84.31 88 TYR A C 1
ATOM 695 O O . TYR A 1 88 ? 6.635 6.335 0.474 1.00 84.31 88 TYR A O 1
ATOM 703 N N . CYS A 1 89 ? 7.964 5.309 1.962 1.00 82.19 89 CYS A N 1
ATOM 704 C CA . CYS A 1 89 ? 7.235 5.765 3.145 1.00 82.19 89 CYS A CA 1
ATOM 705 C C . CYS A 1 89 ? 7.287 7.285 3.322 1.00 82.19 89 CYS A C 1
ATOM 707 O O . CYS A 1 89 ? 6.282 7.871 3.735 1.00 82.19 89 CYS A O 1
ATOM 709 N N . GLU A 1 90 ? 8.435 7.895 3.027 1.00 86.62 90 GLU A N 1
ATOM 710 C CA . GLU A 1 90 ? 8.645 9.343 3.054 1.00 86.62 90 GLU A CA 1
ATOM 711 C C . GLU A 1 90 ? 7.781 10.021 1.987 1.00 86.62 90 GLU A C 1
ATOM 713 O O . GLU A 1 90 ? 6.946 10.855 2.329 1.00 86.62 90 GLU A O 1
ATOM 718 N N . TYR A 1 91 ? 7.855 9.576 0.728 1.00 86.69 91 TYR A N 1
ATOM 719 C CA . TYR A 1 91 ? 7.038 10.135 -0.356 1.00 86.69 91 TYR A CA 1
ATOM 720 C C . TYR A 1 91 ? 5.529 9.969 -0.113 1.00 86.69 91 TYR A C 1
ATOM 722 O O . TYR A 1 91 ? 4.718 10.837 -0.428 1.00 86.69 91 TYR A O 1
ATOM 730 N N . ALA A 1 92 ? 5.115 8.831 0.444 1.00 85.25 92 ALA A N 1
ATOM 731 C CA . ALA A 1 92 ? 3.715 8.556 0.749 1.00 85.25 92 ALA A CA 1
ATOM 732 C C . ALA A 1 92 ? 3.218 9.237 2.042 1.00 85.25 92 ALA A C 1
ATOM 734 O O . ALA A 1 92 ? 2.067 9.009 2.428 1.00 85.25 92 ALA A O 1
ATOM 735 N N . HIS A 1 93 ? 4.051 10.036 2.721 1.00 87.31 93 HIS A N 1
ATOM 736 C CA . HIS A 1 93 ? 3.736 10.711 3.986 1.00 87.31 93 HIS A CA 1
ATOM 737 C C . HIS A 1 93 ? 3.204 9.753 5.064 1.00 87.31 93 HIS A C 1
ATOM 739 O O . HIS A 1 93 ? 2.312 10.091 5.847 1.00 87.31 93 HIS A O 1
ATOM 745 N N . ILE A 1 94 ? 3.709 8.513 5.099 1.00 84.94 94 ILE A N 1
ATOM 746 C CA . ILE A 1 94 ? 3.192 7.469 5.997 1.00 84.94 94 ILE A CA 1
ATOM 747 C C . ILE A 1 94 ? 3.490 7.828 7.452 1.00 84.94 94 ILE A C 1
ATOM 749 O O . ILE A 1 94 ? 2.599 7.759 8.298 1.00 84.94 94 ILE A O 1
ATOM 753 N N . ASN A 1 95 ? 4.735 8.213 7.734 1.00 86.62 95 ASN A N 1
ATOM 754 C CA . ASN A 1 95 ? 5.184 8.520 9.090 1.00 86.62 95 ASN A CA 1
ATOM 755 C C . ASN A 1 95 ? 4.517 9.790 9.624 1.00 86.62 95 ASN A C 1
ATOM 757 O O . ASN A 1 95 ? 3.977 9.769 10.726 1.00 86.62 95 ASN A O 1
ATOM 761 N N . GLU A 1 96 ? 4.472 10.841 8.809 1.00 88.06 96 GLU A N 1
ATOM 762 C CA . GLU A 1 96 ? 3.796 12.102 9.121 1.00 88.06 96 GLU A CA 1
ATOM 763 C C . GLU A 1 96 ? 2.297 11.883 9.385 1.00 88.06 96 GLU A C 1
ATOM 765 O O . GLU A 1 96 ? 1.773 12.285 10.420 1.00 88.06 96 GLU A O 1
ATOM 770 N N . SER A 1 97 ? 1.609 11.127 8.520 1.00 88.62 97 SER A N 1
ATOM 771 C CA . SER A 1 97 ? 0.196 10.782 8.732 1.00 88.62 97 SER A CA 1
ATOM 772 C C . SER A 1 97 ? -0.022 10.018 10.040 1.00 88.62 97 SER A C 1
ATOM 774 O O . SER A 1 97 ? -1.010 10.248 10.734 1.00 88.62 97 SER A O 1
ATOM 776 N N . ASN A 1 98 ? 0.888 9.106 10.395 1.00 90.25 98 ASN A N 1
ATOM 777 C CA . ASN A 1 98 ? 0.805 8.371 11.655 1.00 90.25 98 ASN A CA 1
ATOM 778 C C . ASN A 1 98 ? 1.033 9.288 12.866 1.00 90.25 98 ASN A C 1
ATOM 780 O O . ASN A 1 98 ? 0.364 9.111 13.880 1.00 90.25 98 ASN A O 1
ATOM 784 N N . GLN A 1 99 ? 1.944 10.261 12.772 1.00 91.38 99 GLN A N 1
ATOM 785 C CA . GLN A 1 99 ? 2.154 11.269 13.817 1.00 91.38 99 GLN A CA 1
ATOM 786 C C . GLN A 1 99 ? 0.906 12.138 14.007 1.00 91.38 99 GLN A C 1
ATOM 788 O O . GLN A 1 99 ? 0.460 12.307 15.137 1.00 91.38 99 GLN A O 1
ATOM 793 N N . ILE A 1 100 ? 0.285 12.594 12.916 1.00 92.38 100 ILE A N 1
ATOM 794 C CA . ILE A 1 100 ? -0.971 13.358 12.951 1.00 92.38 100 ILE A CA 1
ATOM 795 C C . ILE A 1 100 ? -2.093 12.544 13.609 1.00 92.38 100 ILE A C 1
ATOM 797 O O . ILE A 1 100 ? -2.794 13.049 14.481 1.00 92.38 100 ILE A O 1
ATOM 801 N N . ILE A 1 101 ? -2.244 11.267 13.239 1.00 91.00 101 ILE A N 1
ATOM 802 C CA . ILE A 1 101 ? -3.247 10.376 13.844 1.00 91.00 101 ILE A CA 1
ATOM 803 C C . ILE A 1 101 ? -3.007 10.217 15.347 1.00 91.00 101 ILE A C 1
ATOM 805 O O . ILE A 1 101 ? -3.961 10.297 16.117 1.00 91.00 101 ILE A O 1
ATOM 809 N N . ARG A 1 102 ? -1.753 10.008 15.768 1.00 91.25 102 ARG A N 1
ATOM 810 C CA . ARG A 1 102 ? -1.406 9.922 17.193 1.00 91.25 102 ARG A CA 1
ATOM 811 C C . ARG A 1 102 ? -1.737 11.219 17.910 1.00 91.25 102 ARG A C 1
ATOM 813 O O . ARG A 1 102 ? -2.336 11.168 18.972 1.00 91.25 102 ARG A O 1
ATOM 820 N N . HIS A 1 103 ? -1.399 12.365 17.326 1.00 93.31 103 HIS A N 1
ATOM 821 C CA . HIS A 1 103 ? -1.738 13.660 17.902 1.00 93.31 103 HIS A CA 1
ATOM 822 C C . HIS A 1 103 ? -3.253 13.796 18.102 1.00 93.31 103 HIS A C 1
ATOM 824 O O . HIS A 1 103 ? -3.683 14.071 19.214 1.00 93.31 103 HIS A O 1
ATOM 830 N N . TRP A 1 104 ? -4.066 13.479 17.088 1.00 93.25 104 TRP A N 1
ATOM 831 C CA . TRP A 1 104 ? -5.529 13.490 17.214 1.00 93.25 104 TRP A CA 1
ATOM 832 C C . TRP A 1 104 ? -6.054 12.533 18.287 1.00 93.25 104 TRP A C 1
ATOM 834 O O . TRP A 1 104 ? -7.017 12.864 18.970 1.00 93.25 104 TRP A O 1
ATOM 844 N N . GLN A 1 105 ? -5.440 11.355 18.439 1.00 91.69 105 GLN A N 1
ATOM 845 C CA . GLN A 1 105 ? -5.780 10.416 19.513 1.00 91.69 105 GLN A CA 1
ATOM 846 C C . GLN A 1 105 ? -5.426 10.997 20.884 1.00 91.69 105 GLN A C 1
ATOM 848 O O . GLN A 1 105 ? -6.224 10.895 21.802 1.00 91.69 105 GLN A O 1
ATOM 853 N N . HIS A 1 106 ? -4.263 11.636 21.019 1.00 90.19 106 HIS A N 1
ATOM 854 C CA . HIS A 1 106 ? -3.836 12.275 22.262 1.00 90.19 106 HIS A CA 1
ATOM 855 C C . HIS A 1 106 ? -4.683 13.493 22.640 1.00 90.19 106 HIS A C 1
ATOM 857 O O . HIS A 1 106 ? -4.842 13.762 23.826 1.00 90.19 106 HIS A O 1
ATOM 863 N N . SER A 1 107 ? -5.247 14.205 21.662 1.00 90.50 107 SER A N 1
ATOM 864 C CA . SER A 1 107 ? -6.150 15.334 21.903 1.00 90.50 107 SER A CA 1
ATOM 865 C C . SER A 1 107 ? -7.513 14.926 22.478 1.00 90.50 107 SER A C 1
ATOM 867 O O . SER A 1 107 ? -8.244 15.801 22.931 1.00 90.50 107 SER A O 1
ATOM 869 N N . GLN A 1 108 ? -7.880 13.638 22.450 1.00 90.75 108 GLN A N 1
ATOM 870 C CA . GLN A 1 108 ? -9.124 13.133 23.036 1.00 90.75 108 GLN A CA 1
ATOM 871 C C . GLN A 1 108 ? -8.829 12.074 24.100 1.00 90.75 108 GLN A C 1
ATOM 873 O O . GLN A 1 108 ? -8.499 10.932 23.774 1.00 90.75 108 GLN A O 1
ATOM 878 N N . SER A 1 109 ? -8.980 12.457 25.371 1.00 90.56 109 SER A N 1
ATOM 879 C CA . SER A 1 109 ? -8.728 11.604 26.543 1.00 90.56 109 SER A CA 1
ATOM 880 C C . SER A 1 109 ? -9.441 10.260 26.447 1.00 90.56 109 SER A C 1
ATOM 882 O O . SER A 1 109 ? -8.803 9.222 26.590 1.00 90.56 109 SER A O 1
ATOM 884 N N . ASP A 1 110 ? -10.728 10.276 26.110 1.00 91.88 110 ASP A N 1
ATOM 885 C CA . ASP A 1 110 ? -11.596 9.096 26.155 1.00 91.88 110 ASP A CA 1
ATOM 886 C C . ASP A 1 110 ? -11.210 8.078 25.072 1.00 91.88 110 ASP A C 1
ATOM 888 O O . ASP A 1 110 ? -11.210 6.863 25.281 1.00 91.88 110 ASP A O 1
ATOM 892 N N . VAL A 1 111 ? -10.807 8.579 23.898 1.00 92.31 111 VAL A N 1
ATOM 893 C CA . VAL A 1 111 ? -10.284 7.758 22.799 1.00 92.31 111 VAL A CA 1
ATOM 894 C C . VAL A 1 111 ? -8.928 7.173 23.170 1.00 92.31 111 VAL A C 1
ATOM 896 O O . VAL A 1 111 ? -8.690 5.985 22.940 1.00 92.31 111 VAL A O 1
ATOM 899 N N . LEU A 1 112 ? -8.034 7.985 23.738 1.00 93.50 112 LEU A N 1
ATOM 900 C CA . LEU A 1 112 ? -6.714 7.531 24.160 1.00 93.50 112 LEU A CA 1
ATOM 901 C C . LEU A 1 112 ? -6.815 6.446 25.237 1.00 93.50 112 LEU A C 1
ATOM 903 O O . LEU A 1 112 ? -6.131 5.427 25.137 1.00 93.50 112 LEU A O 1
ATOM 907 N N . GLU A 1 113 ? -7.669 6.653 26.236 1.00 93.81 113 GLU A N 1
ATOM 908 C CA . GLU A 1 113 ? -7.917 5.709 27.321 1.00 93.81 113 GLU A CA 1
ATOM 909 C C . GLU A 1 113 ? -8.471 4.389 26.777 1.00 93.81 113 GLU A C 1
ATOM 911 O O . GLU A 1 113 ? -7.913 3.323 27.041 1.00 93.81 113 GLU A O 1
ATOM 916 N N . ALA A 1 114 ? -9.503 4.453 25.931 1.00 93.62 114 ALA A N 1
ATOM 917 C CA . ALA A 1 114 ? -10.088 3.271 25.315 1.00 93.62 114 ALA A CA 1
ATOM 918 C C . ALA A 1 114 ? -9.081 2.474 24.478 1.00 93.62 114 ALA A C 1
ATOM 920 O O . ALA A 1 114 ? -9.103 1.248 24.503 1.00 93.62 114 ALA A O 1
ATOM 921 N N . ILE A 1 115 ? -8.189 3.145 23.743 1.00 91.69 115 ILE A N 1
ATOM 922 C CA . ILE A 1 115 ? -7.149 2.472 22.954 1.00 91.69 115 ILE A CA 1
ATOM 923 C C . ILE A 1 115 ? -6.094 1.830 23.862 1.00 91.69 115 ILE A C 1
ATOM 925 O O . ILE A 1 115 ? -5.675 0.706 23.589 1.00 91.69 115 ILE A O 1
ATOM 929 N N . ARG A 1 116 ? -5.653 2.527 24.918 1.00 92.44 116 ARG A N 1
ATOM 930 C CA . ARG A 1 116 ? -4.618 2.036 25.845 1.00 92.44 116 ARG A CA 1
ATOM 931 C C . ARG A 1 116 ? -5.085 0.839 26.663 1.00 92.44 116 ARG A C 1
ATOM 933 O O . ARG A 1 116 ? -4.305 -0.086 26.856 1.00 92.44 116 ARG A O 1
ATOM 940 N N . ASN A 1 117 ? -6.345 0.852 27.082 1.00 94.38 117 ASN A N 1
ATOM 941 C CA . ASN A 1 117 ? -6.932 -0.177 27.937 1.00 94.38 117 ASN A CA 1
ATOM 942 C C . ASN A 1 117 ? -7.635 -1.295 27.145 1.00 94.38 117 ASN A C 1
ATOM 944 O O . ASN A 1 117 ? -8.251 -2.168 27.744 1.00 94.38 117 ASN A O 1
ATOM 948 N N . MET A 1 118 ? -7.557 -1.284 25.808 1.00 94.38 118 MET A N 1
ATOM 949 C CA . MET A 1 118 ? -8.195 -2.286 24.950 1.00 94.38 118 MET A CA 1
ATOM 950 C C . MET A 1 118 ? -7.602 -3.687 25.199 1.00 94.38 118 MET A C 1
ATOM 952 O O . MET A 1 118 ? -6.418 -3.894 24.904 1.00 94.38 118 MET A O 1
ATOM 956 N N . PRO A 1 119 ? -8.401 -4.677 25.647 1.00 93.31 119 PRO A N 1
ATOM 957 C CA . PRO A 1 119 ? -7.924 -6.046 25.803 1.00 93.31 119 PRO A CA 1
ATOM 958 C C . PRO A 1 119 ? -7.444 -6.637 24.472 1.00 93.31 119 PRO A C 1
ATOM 960 O O . PRO A 1 119 ? -7.879 -6.247 23.381 1.00 93.31 119 PRO A O 1
ATOM 963 N N . THR A 1 120 ? -6.529 -7.604 24.531 1.00 88.94 120 THR A N 1
ATOM 964 C CA . THR A 1 120 ? -6.029 -8.236 23.308 1.00 88.94 120 THR A CA 1
ATOM 965 C C . THR A 1 120 ? -7.071 -9.175 22.706 1.00 88.94 120 THR A C 1
ATOM 967 O O . THR A 1 120 ? -7.453 -10.181 23.290 1.00 88.94 120 THR A O 1
ATOM 970 N N . LYS A 1 121 ? -7.454 -8.916 21.455 1.00 87.94 121 LYS A N 1
ATOM 971 C CA . LYS A 1 121 ? -8.254 -9.863 20.659 1.00 87.94 121 LYS A CA 1
ATOM 972 C C . LYS A 1 121 ? -7.467 -11.080 20.159 1.00 87.94 121 LYS A C 1
ATOM 974 O O . LYS A 1 121 ? -8.030 -11.970 19.530 1.00 87.94 121 LYS A O 1
ATOM 979 N N . LYS A 1 122 ? -6.141 -11.089 20.330 1.00 87.50 122 LYS A N 1
ATOM 980 C CA . LYS A 1 122 ? -5.265 -12.185 19.891 1.00 87.50 122 LYS A CA 1
ATOM 981 C C . LYS A 1 122 ? -5.110 -13.182 21.032 1.00 87.50 122 LYS A C 1
ATOM 983 O O . LYS A 1 122 ? -4.085 -13.188 21.705 1.00 87.50 122 LYS A O 1
ATOM 988 N N . THR A 1 123 ? -6.139 -13.985 21.248 1.00 88.00 123 THR A N 1
ATOM 989 C CA . THR A 1 123 ? -6.191 -14.960 22.337 1.00 88.00 123 THR A CA 1
ATOM 990 C C . THR A 1 123 ? -6.869 -16.244 21.871 1.00 88.00 123 THR A C 1
ATOM 992 O O . THR A 1 123 ? -7.712 -16.213 20.975 1.00 88.00 123 THR A O 1
ATOM 995 N N . ALA A 1 124 ? -6.462 -17.368 22.461 1.00 87.88 124 ALA A N 1
ATOM 996 C CA . ALA A 1 124 ? -7.129 -18.660 22.312 1.00 87.88 124 ALA A CA 1
ATOM 997 C C . ALA A 1 124 ? -8.122 -18.935 23.459 1.00 87.88 124 ALA A C 1
ATOM 999 O O . ALA A 1 124 ? -8.888 -19.890 23.379 1.00 87.88 124 ALA A O 1
ATOM 1000 N N . SER A 1 125 ? -8.117 -18.107 24.513 1.00 92.81 125 SER A N 1
ATOM 1001 C CA . SER A 1 125 ? -9.041 -18.220 25.643 1.00 92.81 125 SER A CA 1
ATOM 1002 C C . SER A 1 125 ? -10.373 -17.544 25.328 1.00 92.81 125 SER A C 1
ATOM 1004 O O . SER A 1 125 ? -10.409 -16.395 24.875 1.00 92.81 125 SER A O 1
ATOM 1006 N N . LEU A 1 126 ? -11.470 -18.250 25.609 1.00 93.25 126 LEU A N 1
ATOM 1007 C CA . LEU A 1 126 ? -12.823 -17.723 25.453 1.00 93.25 126 LEU A CA 1
ATOM 1008 C C . LEU A 1 126 ? -13.105 -16.580 26.437 1.00 93.25 126 LEU A C 1
ATOM 1010 O O . LEU A 1 126 ? -13.772 -15.619 26.069 1.00 93.25 126 LEU A O 1
ATOM 1014 N N . GLU A 1 127 ? -12.565 -16.653 27.653 1.00 93.00 127 GLU A N 1
ATOM 1015 C CA . GLU A 1 127 ? -12.739 -15.630 28.691 1.00 93.00 127 GLU A CA 1
ATOM 1016 C C . GLU A 1 127 ? -12.110 -14.305 28.261 1.00 93.00 127 GLU A C 1
ATOM 1018 O O . GLU A 1 127 ? -12.795 -13.289 28.196 1.00 93.00 127 GLU A O 1
ATOM 1023 N N . CYS A 1 128 ?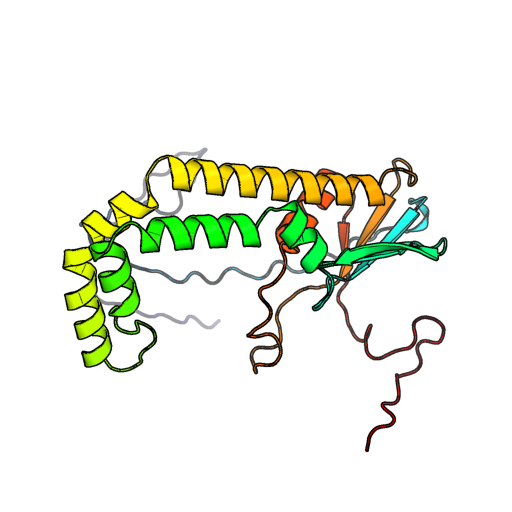 -10.849 -14.332 27.819 1.00 90.94 128 CYS A N 1
ATOM 1024 C CA . CYS A 1 128 ? -10.171 -13.142 27.301 1.00 90.94 128 CYS A CA 1
ATOM 1025 C C . CYS A 1 128 ? -10.867 -12.570 26.051 1.00 90.94 128 CYS A C 1
ATOM 1027 O O . CYS A 1 128 ? -10.857 -11.362 25.816 1.00 90.94 128 CYS A O 1
ATOM 1029 N N . MET A 1 129 ? -11.463 -13.432 25.217 1.00 94.50 129 MET A N 1
ATOM 1030 C CA . MET A 1 129 ? -12.253 -12.979 24.070 1.00 94.50 129 MET A CA 1
ATOM 1031 C C . MET A 1 129 ? -13.546 -12.294 24.526 1.00 94.50 129 MET A C 1
ATOM 1033 O O . MET A 1 129 ? -13.918 -11.264 23.964 1.00 94.50 129 MET A O 1
ATOM 1037 N N . LYS A 1 130 ? -14.215 -12.836 25.548 1.00 94.38 130 LYS A N 1
ATOM 1038 C CA . LYS A 1 130 ? -15.414 -12.243 26.143 1.00 94.38 130 LYS A CA 1
ATOM 1039 C C . LYS A 1 130 ? -15.101 -10.873 26.746 1.00 94.38 130 LYS A C 1
ATOM 1041 O O . LYS A 1 130 ? -15.769 -9.910 26.393 1.00 94.38 130 LYS A O 1
ATOM 1046 N N . GLU A 1 131 ? -14.029 -10.759 27.528 1.00 94.94 131 GLU A N 1
ATOM 1047 C CA . GLU A 1 131 ? -13.548 -9.481 28.076 1.00 94.94 131 GLU A CA 1
ATOM 1048 C C . GLU A 1 131 ? -13.297 -8.438 26.981 1.00 94.94 131 GLU A C 1
ATOM 1050 O O . GLU A 1 131 ? -13.687 -7.278 27.110 1.00 94.94 131 GLU A O 1
ATOM 1055 N N . TYR A 1 132 ? -12.681 -8.846 25.866 1.00 95.12 132 TYR A N 1
ATOM 1056 C CA . TYR A 1 132 ? -12.486 -7.964 24.718 1.00 95.12 132 TYR A CA 1
ATOM 1057 C C . TYR A 1 132 ? -13.814 -7.469 24.132 1.00 95.12 132 TYR A C 1
ATOM 1059 O O . TYR A 1 132 ? -13.947 -6.277 23.851 1.00 95.12 132 TYR A O 1
ATOM 1067 N N . VAL A 1 133 ? -14.786 -8.364 23.930 1.00 95.25 133 VAL A N 1
ATOM 1068 C CA . VAL A 1 133 ? -16.101 -8.010 23.377 1.00 95.25 133 VAL A CA 1
ATOM 1069 C C . VAL A 1 133 ? -16.852 -7.082 24.331 1.00 95.25 133 VAL A C 1
ATOM 1071 O O . VAL A 1 133 ? -17.294 -6.017 23.897 1.00 95.25 133 VAL A O 1
ATOM 1074 N N . ASP A 1 134 ? -16.917 -7.428 25.616 1.00 96.25 134 ASP A N 1
ATOM 1075 C CA . ASP A 1 134 ? -17.593 -6.645 26.656 1.00 96.25 134 ASP A CA 1
ATOM 1076 C C . ASP A 1 134 ? -16.970 -5.245 26.796 1.00 96.25 134 ASP A C 1
ATOM 1078 O O . ASP A 1 134 ? -17.678 -4.251 26.965 1.00 96.25 134 ASP A O 1
ATOM 1082 N N . PHE A 1 135 ? -15.646 -5.126 26.640 1.00 95.69 135 PHE A N 1
ATOM 1083 C CA . PHE A 1 135 ? -14.959 -3.834 26.656 1.00 95.69 135 PHE A CA 1
ATOM 1084 C C . PHE A 1 135 ? -15.168 -3.021 25.368 1.00 95.69 135 PHE A C 1
ATOM 1086 O O . PHE A 1 135 ? -15.347 -1.798 25.424 1.00 95.69 135 PHE A O 1
ATOM 1093 N N . MET A 1 136 ? -15.106 -3.669 24.201 1.00 94.12 136 MET A N 1
ATOM 1094 C CA . MET A 1 136 ? -15.085 -3.005 22.894 1.00 94.12 136 MET A CA 1
ATOM 1095 C C . MET A 1 136 ? -16.474 -2.568 22.431 1.00 94.12 136 MET A C 1
ATOM 1097 O O . MET A 1 136 ? -16.607 -1.456 21.918 1.00 94.12 136 MET A O 1
ATOM 1101 N N . VAL A 1 137 ? -17.503 -3.400 22.619 1.00 95.00 137 VAL A N 1
ATOM 1102 C CA . VAL A 1 137 ? -18.858 -3.153 22.095 1.00 95.00 137 VAL A CA 1
ATOM 1103 C C . VAL A 1 137 ? -19.435 -1.812 22.568 1.00 95.00 137 VAL A C 1
ATOM 1105 O O . VAL A 1 137 ? -19.839 -1.030 21.703 1.00 95.00 137 VAL A O 1
ATOM 1108 N N . PRO A 1 138 ? -19.394 -1.453 23.869 1.00 95.50 138 PRO A N 1
ATOM 1109 C CA . PRO A 1 138 ? -19.890 -0.153 24.331 1.00 95.50 138 PRO A CA 1
ATOM 1110 C C . PRO A 1 138 ? -19.107 1.034 23.751 1.00 95.50 138 PRO A C 1
ATOM 1112 O O . PRO A 1 138 ? -19.630 2.137 23.623 1.00 95.50 138 PRO A O 1
ATOM 1115 N N . ARG A 1 139 ? -17.839 0.814 23.384 1.00 94.44 139 ARG A N 1
ATOM 1116 C CA . ARG A 1 139 ? -16.916 1.852 22.905 1.00 94.44 139 ARG A CA 1
ATOM 1117 C C . ARG A 1 139 ? -16.903 1.989 21.384 1.00 94.44 139 ARG A C 1
ATOM 1119 O O . ARG A 1 139 ? -16.383 2.968 20.848 1.00 94.44 139 ARG A O 1
ATOM 1126 N N . LEU A 1 140 ? -17.489 1.029 20.671 1.00 92.75 140 LEU A N 1
ATOM 1127 C CA . LEU A 1 140 ? -17.437 0.953 19.217 1.00 92.75 140 LEU A CA 1
ATOM 1128 C C . LEU A 1 140 ? -18.027 2.203 18.554 1.00 92.75 140 LEU A C 1
ATOM 1130 O O . LEU A 1 140 ? -17.427 2.733 17.622 1.00 92.75 140 LEU A O 1
ATOM 1134 N N . GLY A 1 141 ? -19.162 2.704 19.050 1.00 93.12 141 GLY A N 1
ATOM 1135 C CA . GLY A 1 141 ? -19.850 3.856 18.463 1.00 93.12 141 GLY A CA 1
ATOM 1136 C C . GLY A 1 141 ? -18.982 5.115 18.417 1.00 93.12 141 GLY A C 1
ATOM 1137 O O . GLY A 1 141 ? -18.790 5.708 17.350 1.00 93.12 141 GLY A O 1
ATOM 1138 N N . PHE A 1 142 ? -18.403 5.511 19.553 1.00 92.94 142 PHE A N 1
ATOM 1139 C CA . PHE A 1 142 ? -17.585 6.724 19.599 1.00 92.94 142 PHE A CA 1
ATOM 1140 C C . PHE A 1 142 ? -16.223 6.527 18.919 1.00 92.94 142 PHE A C 1
ATOM 1142 O O . PHE A 1 142 ? -15.765 7.427 18.214 1.00 92.94 142 PHE A O 1
ATOM 1149 N N . LEU A 1 143 ? -15.604 5.341 19.034 1.00 92.69 143 LEU A N 1
ATOM 1150 C CA . LEU A 1 143 ? -14.352 5.037 18.336 1.00 92.69 143 LEU A CA 1
ATOM 1151 C C . LEU A 1 143 ? -14.541 5.102 16.814 1.00 92.69 143 LEU A C 1
ATOM 1153 O O . LEU A 1 143 ? -13.724 5.699 16.111 1.00 92.69 143 LEU A O 1
ATOM 1157 N N . LEU A 1 144 ? -15.633 4.540 16.286 1.00 91.62 144 LEU A N 1
ATOM 1158 C CA . LEU A 1 144 ? -15.967 4.656 14.866 1.00 91.62 144 LEU A CA 1
ATOM 1159 C C . LEU A 1 144 ? -16.209 6.111 14.470 1.00 91.62 144 LEU A C 1
ATOM 1161 O O . LEU A 1 144 ? -15.660 6.558 13.463 1.00 91.62 144 LEU A O 1
ATOM 1165 N N . THR A 1 145 ? -16.968 6.862 15.269 1.00 92.12 145 THR A N 1
ATOM 1166 C CA . THR A 1 145 ? -17.241 8.286 15.019 1.00 92.12 145 THR A CA 1
ATOM 1167 C C . THR A 1 145 ? -15.941 9.083 14.905 1.00 92.12 145 THR A C 1
ATOM 1169 O O . THR A 1 145 ? -15.753 9.839 13.948 1.00 92.12 145 THR A O 1
ATOM 1172 N N . PHE A 1 146 ? -14.992 8.832 15.808 1.00 91.06 146 PHE A N 1
ATOM 1173 C CA . PHE A 1 146 ? -13.664 9.429 15.786 1.00 91.06 146 PHE A CA 1
ATOM 1174 C C . PHE A 1 146 ? -12.884 9.069 14.508 1.00 91.06 146 PHE A C 1
ATOM 1176 O O . PHE A 1 146 ? -12.435 9.954 13.779 1.00 91.06 146 PHE A O 1
ATOM 1183 N N . PHE A 1 147 ? -12.769 7.780 14.165 1.00 88.06 147 PHE A N 1
ATOM 1184 C CA . PHE A 1 147 ? -11.956 7.331 13.022 1.00 88.06 147 PHE A CA 1
ATOM 1185 C C . PHE A 1 147 ? -12.582 7.578 11.638 1.00 88.06 147 PHE A C 1
ATOM 1187 O O . PHE A 1 147 ? -11.864 7.571 10.629 1.00 88.06 147 PHE A O 1
ATOM 1194 N N . VAL A 1 148 ? -13.900 7.777 11.559 1.00 89.44 148 VAL A N 1
ATOM 1195 C CA . VAL A 1 148 ? -14.633 8.084 10.314 1.00 89.44 148 VAL A CA 1
ATOM 1196 C C . VAL A 1 148 ? -14.687 9.595 10.045 1.00 89.44 148 VAL A C 1
ATOM 1198 O O . VAL A 1 148 ? -15.026 10.024 8.931 1.00 89.44 148 VAL A O 1
ATOM 1201 N N . ALA A 1 149 ? -14.277 10.422 11.012 1.00 89.94 149 ALA A N 1
ATOM 1202 C CA . ALA A 1 149 ? -14.282 11.869 10.872 1.00 89.94 149 ALA A CA 1
ATOM 1203 C C . ALA A 1 149 ? -13.550 12.340 9.598 1.00 89.94 149 ALA A C 1
ATOM 1205 O O . ALA A 1 149 ? -12.583 11.743 9.105 1.00 89.94 149 ALA A O 1
ATOM 1206 N N . LYS A 1 150 ? -14.047 13.442 9.022 1.00 85.31 150 LYS A N 1
ATOM 1207 C CA . LYS A 1 150 ? -13.573 14.007 7.743 1.00 85.31 150 LYS A CA 1
ATOM 1208 C C . LYS A 1 150 ? -12.041 14.186 7.679 1.00 85.31 150 LYS A C 1
ATOM 1210 O O . LYS A 1 150 ? -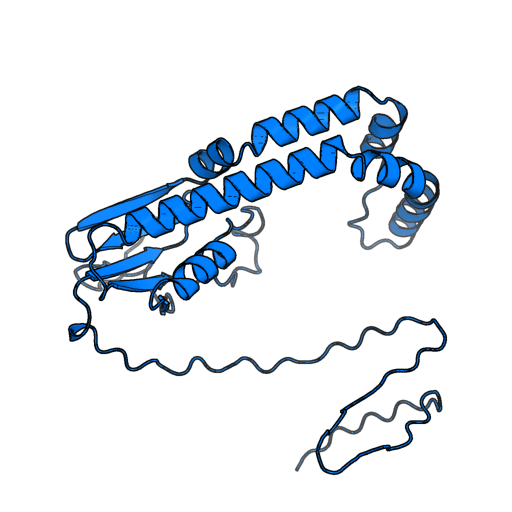11.485 13.874 6.621 1.00 85.31 150 LYS A O 1
ATOM 1215 N N . PRO A 1 151 ? -11.334 14.613 8.748 1.00 89.38 151 PRO A N 1
ATOM 1216 C CA . PRO A 1 151 ? -9.873 14.725 8.732 1.00 89.38 151 PRO A CA 1
ATOM 1217 C C . PRO A 1 151 ? -9.157 13.394 8.462 1.00 89.38 151 PRO A C 1
ATOM 1219 O O . PRO A 1 151 ? -8.268 13.349 7.610 1.00 89.38 151 PRO A O 1
ATOM 1222 N N . PHE A 1 152 ? -9.596 12.293 9.083 1.00 89.56 152 PHE A N 1
ATOM 1223 C CA . PHE A 1 152 ? -9.026 10.958 8.864 1.00 89.56 152 PHE A CA 1
ATOM 1224 C C . PHE A 1 152 ? -9.224 10.482 7.429 1.00 89.56 152 PHE A C 1
ATOM 1226 O O . PHE A 1 152 ? -8.288 9.978 6.807 1.00 89.56 152 PHE A O 1
ATOM 1233 N N . ARG A 1 153 ? -10.427 10.674 6.875 1.00 88.81 153 ARG A N 1
ATOM 1234 C CA . ARG A 1 153 ? -10.724 10.315 5.479 1.00 88.81 153 ARG A CA 1
ATOM 1235 C C . ARG A 1 153 ? -9.868 11.114 4.500 1.00 88.81 153 ARG A C 1
ATOM 1237 O O . ARG A 1 153 ? -9.252 10.522 3.617 1.00 88.81 153 ARG A O 1
ATOM 1244 N N . LYS A 1 154 ? -9.755 12.433 4.695 1.00 92.25 154 LYS A N 1
ATOM 1245 C CA . LYS A 1 154 ? -8.882 13.296 3.881 1.00 92.25 154 LYS A CA 1
ATOM 1246 C C . LYS A 1 154 ? -7.415 12.877 3.975 1.00 92.25 154 LYS A C 1
ATOM 1248 O O . LYS A 1 154 ? -6.723 12.869 2.964 1.00 92.25 154 LYS A O 1
ATOM 1253 N N . LEU A 1 155 ? -6.927 12.539 5.168 1.00 92.12 155 LEU A N 1
ATOM 1254 C CA . LEU A 1 155 ? -5.547 12.094 5.365 1.00 92.12 155 LEU A CA 1
ATOM 1255 C C . LEU A 1 155 ? -5.280 10.752 4.665 1.00 92.12 155 LEU A C 1
ATOM 1257 O O . LEU A 1 155 ? -4.311 10.634 3.919 1.00 92.12 155 LEU A O 1
ATOM 1261 N N . LYS A 1 156 ? -6.184 9.774 4.818 1.00 89.12 156 LYS A N 1
ATOM 1262 C CA . LYS A 1 156 ? -6.112 8.480 4.117 1.00 89.12 156 LYS A CA 1
ATOM 1263 C C . LYS A 1 156 ? -6.137 8.649 2.596 1.00 89.12 156 LYS A C 1
ATOM 1265 O O . LYS A 1 156 ? -5.345 8.005 1.913 1.00 89.12 156 LYS A O 1
ATOM 1270 N N . LEU A 1 157 ? -7.001 9.524 2.075 1.00 90.88 157 LEU A N 1
ATOM 1271 C CA . LEU A 1 157 ? -7.081 9.814 0.642 1.00 90.88 157 LEU A CA 1
ATOM 1272 C C . LEU A 1 157 ? -5.797 10.472 0.125 1.00 90.88 157 LEU A C 1
ATOM 1274 O O . LEU A 1 157 ? -5.265 10.033 -0.889 1.00 90.88 157 LEU A O 1
ATOM 1278 N N . ARG A 1 158 ? -5.264 11.475 0.836 1.00 91.56 158 ARG A N 1
ATOM 1279 C CA . ARG A 1 158 ? -3.986 12.117 0.482 1.00 91.56 158 ARG A CA 1
ATOM 1280 C C . ARG A 1 158 ? -2.856 11.096 0.405 1.00 91.56 158 ARG A C 1
ATOM 1282 O O . ARG A 1 158 ? -2.192 11.011 -0.622 1.00 91.56 158 ARG A O 1
ATOM 1289 N N . ARG A 1 159 ? -2.714 10.255 1.433 1.00 89.50 159 ARG A N 1
ATOM 1290 C CA . ARG A 1 159 ? -1.742 9.155 1.445 1.00 89.50 159 ARG A CA 1
ATOM 1291 C C . ARG A 1 159 ? -1.941 8.209 0.262 1.00 89.50 159 ARG A C 1
ATOM 1293 O O . ARG A 1 159 ? -0.972 7.861 -0.400 1.00 89.50 159 ARG A O 1
ATOM 1300 N N . PHE A 1 160 ? -3.179 7.806 -0.023 1.00 88.38 160 PHE A N 1
ATOM 1301 C CA . PHE A 1 160 ? -3.482 6.942 -1.164 1.00 88.38 160 PHE A CA 1
ATOM 1302 C C . PHE A 1 160 ? -3.044 7.573 -2.494 1.00 88.38 160 PHE A C 1
ATOM 1304 O O . PHE A 1 160 ? -2.365 6.915 -3.278 1.00 88.38 160 PHE A O 1
ATOM 1311 N N . ILE A 1 161 ? -3.359 8.850 -2.721 1.00 90.75 161 ILE A N 1
ATOM 1312 C CA . ILE A 1 161 ? -2.955 9.579 -3.930 1.00 90.75 161 ILE A CA 1
ATOM 1313 C C . ILE A 1 161 ? -1.427 9.664 -4.027 1.00 90.75 161 ILE A C 1
ATOM 1315 O O . ILE A 1 161 ? -0.876 9.359 -5.082 1.00 90.75 161 ILE A O 1
ATOM 1319 N N . SER A 1 162 ? -0.725 10.022 -2.947 1.00 90.75 162 SER A N 1
ATOM 1320 C CA . SER A 1 162 ? 0.744 10.085 -2.944 1.00 90.75 162 SER A CA 1
ATOM 1321 C C . SER A 1 162 ? 1.379 8.719 -3.212 1.00 90.75 162 SER A C 1
ATOM 1323 O O . SER A 1 162 ? 2.308 8.616 -4.009 1.00 90.75 162 SER A O 1
ATOM 1325 N N . MET A 1 163 ? 0.835 7.648 -2.626 1.00 87.38 163 MET A N 1
ATOM 1326 C CA . MET A 1 163 ? 1.270 6.275 -2.901 1.00 87.38 163 MET A CA 1
ATOM 1327 C C . MET A 1 163 ? 1.130 5.919 -4.386 1.00 87.38 163 MET A C 1
ATOM 1329 O O . MET A 1 163 ? 2.058 5.360 -4.960 1.00 87.38 163 MET A O 1
ATOM 1333 N N . GLN A 1 164 ? -0.004 6.247 -5.012 1.00 88.00 164 GLN A N 1
ATOM 1334 C CA . GLN A 1 164 ? -0.240 5.996 -6.439 1.00 88.00 164 GLN A CA 1
ATOM 1335 C C . GLN A 1 164 ? 0.669 6.849 -7.332 1.00 88.00 164 GLN A C 1
ATOM 1337 O O . GLN A 1 164 ? 1.240 6.341 -8.290 1.00 88.00 164 GLN A O 1
ATOM 1342 N N . LYS A 1 165 ? 0.887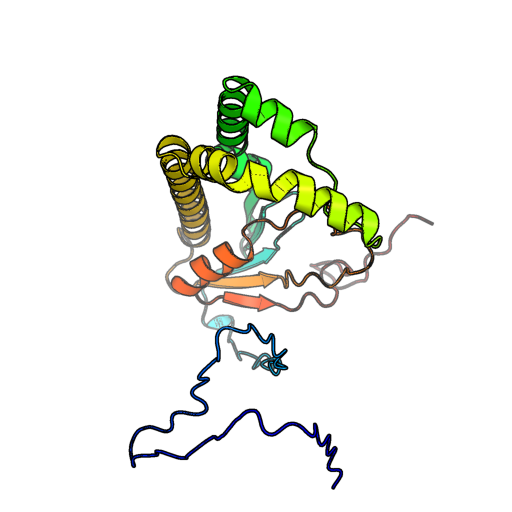 8.126 -6.990 1.00 90.75 165 LYS A N 1
ATOM 1343 C CA . LYS A 1 165 ? 1.832 8.994 -7.711 1.00 90.75 165 LYS A CA 1
ATOM 1344 C C . LYS A 1 165 ? 3.255 8.438 -7.685 1.00 90.75 165 LYS A C 1
ATOM 1346 O O . LYS A 1 165 ? 3.922 8.460 -8.716 1.00 90.75 165 LYS A O 1
ATOM 1351 N N . LYS A 1 166 ? 3.709 7.912 -6.539 1.00 89.81 166 LYS A N 1
ATOM 1352 C CA . LYS A 1 166 ? 5.036 7.291 -6.429 1.00 89.81 166 LYS A CA 1
ATOM 1353 C C . LYS A 1 166 ? 5.149 6.070 -7.324 1.00 89.81 166 LYS A C 1
ATOM 1355 O O . LYS A 1 166 ? 6.101 5.993 -8.086 1.00 89.81 166 LYS A O 1
ATOM 1360 N N . LEU A 1 167 ? 4.188 5.148 -7.245 1.00 87.69 167 LEU A N 1
ATOM 1361 C CA . LEU A 1 167 ? 4.202 3.931 -8.058 1.00 87.69 167 LEU A CA 1
ATOM 1362 C C . LEU A 1 167 ? 4.183 4.263 -9.554 1.00 87.69 167 LEU A C 1
ATOM 1364 O O . LEU A 1 167 ? 5.051 3.790 -10.278 1.00 87.69 167 LEU A O 1
ATOM 1368 N N . ARG A 1 168 ? 3.324 5.195 -9.986 1.00 88.19 168 ARG A N 1
ATOM 1369 C CA . ARG A 1 168 ? 3.309 5.689 -11.367 1.00 88.19 168 ARG A CA 1
ATOM 1370 C C . ARG A 1 168 ? 4.645 6.295 -11.7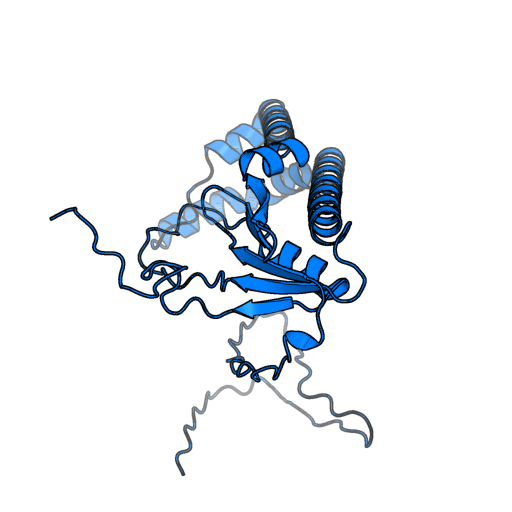92 1.00 88.19 168 ARG A C 1
ATOM 1372 O O . ARG A 1 168 ? 5.099 6.013 -12.894 1.00 88.19 168 ARG A O 1
ATOM 1379 N N . LYS A 1 169 ? 5.283 7.104 -10.937 1.00 88.75 169 LYS A N 1
ATOM 1380 C CA . LYS A 1 169 ? 6.621 7.654 -11.208 1.00 88.75 169 LYS A CA 1
ATOM 1381 C C . LYS A 1 169 ? 7.648 6.534 -11.394 1.00 88.75 169 LYS A C 1
ATOM 1383 O O . LYS A 1 169 ? 8.429 6.604 -12.329 1.00 88.75 169 LYS A O 1
ATOM 1388 N N . MET A 1 170 ? 7.619 5.506 -10.545 1.00 86.06 170 MET A N 1
ATOM 1389 C CA . MET A 1 170 ? 8.520 4.356 -10.666 1.00 86.06 170 MET A CA 1
ATOM 1390 C C . MET A 1 170 ? 8.259 3.553 -11.946 1.00 86.06 170 MET A C 1
ATOM 1392 O O . MET A 1 170 ? 9.210 3.169 -12.614 1.00 86.06 170 MET A O 1
ATOM 1396 N N . CYS A 1 171 ? 6.990 3.326 -12.310 1.00 85.50 171 CYS A N 1
ATOM 1397 C CA . CYS A 1 171 ? 6.645 2.702 -13.586 1.00 85.50 171 CYS A CA 1
ATOM 1398 C C . CYS A 1 171 ? 7.247 3.512 -14.734 1.00 85.50 171 CYS A C 1
ATOM 1400 O O . CYS A 1 171 ? 7.970 2.953 -15.546 1.00 85.50 171 CYS A O 1
ATOM 1402 N N . LEU A 1 172 ? 6.999 4.827 -14.773 1.00 85.94 172 LEU A N 1
ATOM 1403 C CA . LEU A 1 172 ? 7.545 5.699 -15.812 1.00 85.94 172 LEU A CA 1
ATOM 1404 C C . LEU A 1 172 ? 9.071 5.618 -15.870 1.00 85.94 172 LEU A C 1
ATOM 1406 O O . LEU A 1 172 ? 9.586 5.409 -16.949 1.00 85.94 172 LEU A O 1
ATOM 1410 N N . GLN A 1 173 ? 9.782 5.633 -14.742 1.00 84.94 173 GLN A N 1
ATOM 1411 C CA . GLN A 1 173 ? 11.245 5.486 -14.731 1.00 84.94 173 GLN A CA 1
ATOM 1412 C C . GLN A 1 173 ? 11.759 4.175 -15.350 1.00 84.94 173 GLN A C 1
ATOM 1414 O O . GLN A 1 173 ? 12.854 4.164 -15.893 1.00 84.94 173 GLN A O 1
ATOM 1419 N N . LEU A 1 174 ? 10.995 3.081 -15.282 1.00 79.94 174 LEU A N 1
ATOM 1420 C CA . LEU A 1 174 ? 11.362 1.810 -15.929 1.00 79.94 174 LEU A CA 1
ATOM 1421 C C . LEU A 1 174 ? 11.081 1.811 -17.441 1.00 79.94 174 LEU A C 1
ATOM 1423 O O . LEU A 1 174 ? 11.623 1.004 -18.189 1.00 79.94 174 LEU A O 1
ATOM 1427 N N . ILE A 1 175 ? 10.181 2.683 -17.881 1.00 77.69 175 ILE A N 1
ATOM 1428 C CA . ILE A 1 175 ? 9.599 2.697 -19.225 1.00 77.69 175 ILE A CA 1
ATOM 1429 C C . ILE A 1 175 ? 10.219 3.801 -20.089 1.00 77.69 175 ILE A C 1
ATOM 1431 O O . ILE A 1 175 ? 10.366 3.661 -21.302 1.00 77.69 175 ILE A O 1
ATOM 1435 N N . GLU A 1 176 ? 10.507 4.936 -19.469 1.00 68.62 176 GLU A N 1
ATOM 1436 C CA . GLU A 1 176 ? 10.984 6.168 -20.074 1.00 68.62 176 GLU A CA 1
ATOM 1437 C C . GLU A 1 176 ? 12.452 5.958 -20.461 1.00 68.62 176 GLU A C 1
ATOM 1439 O O . GLU A 1 176 ? 13.347 6.004 -19.626 1.00 68.62 176 GLU A O 1
ATOM 1444 N N . GLY A 1 177 ? 12.662 5.614 -21.735 1.00 61.03 177 GLY A N 1
ATOM 1445 C CA . GLY A 1 177 ? 13.954 5.211 -22.305 1.00 61.03 177 GLY A CA 1
ATOM 1446 C C . GLY A 1 177 ? 13.928 3.846 -23.005 1.00 61.03 177 GLY A C 1
ATOM 1447 O O . GLY A 1 177 ? 14.776 3.582 -23.847 1.00 61.03 177 GLY A O 1
ATOM 1448 N N . ALA A 1 178 ? 12.923 3.008 -22.729 1.00 60.62 178 ALA A N 1
ATOM 1449 C CA . ALA A 1 178 ? 12.905 1.595 -23.120 1.00 60.62 178 ALA A CA 1
ATOM 1450 C C . ALA A 1 178 ? 12.017 1.256 -24.344 1.00 60.62 178 ALA A C 1
ATOM 1452 O O . ALA A 1 178 ? 11.820 0.083 -24.664 1.00 60.62 178 ALA A O 1
ATOM 1453 N N . GLY A 1 179 ? 11.474 2.269 -25.033 1.00 62.88 179 GLY A N 1
ATOM 1454 C CA . GLY A 1 179 ? 10.627 2.089 -26.221 1.00 62.88 179 GLY A CA 1
ATOM 1455 C C . GLY A 1 179 ? 9.248 1.468 -25.932 1.00 62.88 179 GLY A C 1
ATOM 1456 O O . GLY A 1 179 ? 8.823 1.326 -24.787 1.00 62.88 179 GLY A O 1
ATOM 1457 N N . ARG A 1 180 ? 8.490 1.127 -26.988 1.00 64.62 180 ARG A N 1
ATOM 1458 C CA . ARG A 1 180 ? 7.198 0.411 -26.862 1.00 64.62 180 ARG A CA 1
ATOM 1459 C C . ARG A 1 180 ? 7.373 -1.099 -26.647 1.00 64.62 180 ARG A C 1
ATOM 1461 O O . ARG A 1 180 ? 6.421 -1.746 -26.217 1.00 64.62 180 ARG A O 1
ATOM 1468 N N . HIS A 1 181 ? 8.572 -1.629 -26.878 1.00 77.00 181 HIS A N 1
ATOM 1469 C CA . HIS A 1 181 ? 8.900 -3.050 -26.792 1.00 77.00 181 HIS A CA 1
ATOM 1470 C C . HIS A 1 181 ? 9.679 -3.377 -25.509 1.00 77.00 181 HIS A C 1
ATOM 1472 O O . HIS A 1 181 ? 10.720 -4.024 -25.539 1.00 77.00 181 HIS A O 1
ATOM 1478 N N . THR A 1 182 ? 9.173 -2.928 -24.356 1.00 80.75 182 THR A N 1
ATOM 1479 C CA . THR A 1 182 ? 9.746 -3.266 -23.044 1.00 80.75 182 THR A CA 1
ATOM 1480 C C . THR A 1 182 ? 9.010 -4.441 -22.410 1.00 80.75 182 THR A C 1
ATOM 1482 O O . THR A 1 182 ? 7.779 -4.419 -22.294 1.00 80.75 182 THR A O 1
ATOM 1485 N N . ILE A 1 183 ? 9.762 -5.422 -21.918 1.00 86.94 183 ILE A N 1
ATOM 1486 C CA . ILE A 1 183 ? 9.252 -6.520 -21.097 1.00 86.94 183 ILE A CA 1
ATOM 1487 C C . ILE A 1 183 ? 9.831 -6.463 -19.687 1.00 86.94 183 ILE A C 1
ATOM 1489 O O . ILE A 1 183 ? 11.003 -6.145 -19.488 1.00 86.94 183 ILE A O 1
ATOM 1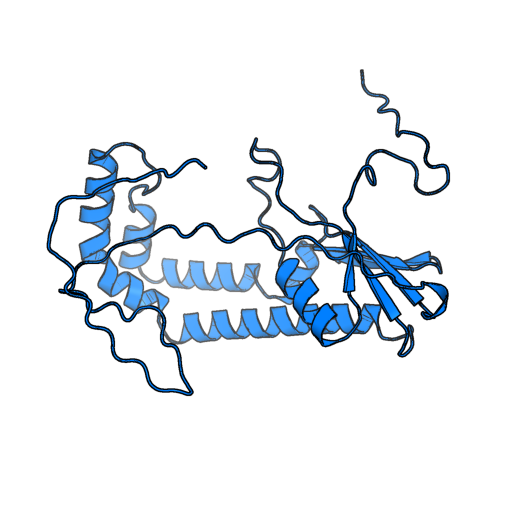493 N N . VAL A 1 184 ? 8.995 -6.775 -18.696 1.00 86.69 184 VAL A N 1
ATOM 1494 C CA . VAL A 1 184 ? 9.404 -6.825 -17.291 1.00 86.69 184 VAL A CA 1
ATOM 1495 C C . VAL A 1 184 ? 9.227 -8.242 -16.760 1.00 86.69 184 VAL A C 1
ATOM 1497 O O . VAL A 1 184 ? 8.106 -8.739 -16.634 1.00 86.69 184 VAL A O 1
ATOM 1500 N N . GLY A 1 185 ? 10.337 -8.888 -16.428 1.00 87.56 185 GLY A N 1
ATOM 1501 C CA . GLY A 1 185 ? 10.370 -10.087 -15.608 1.00 87.56 185 GLY A CA 1
ATOM 1502 C C . GLY A 1 185 ? 10.167 -9.715 -14.144 1.00 87.56 185 GLY A C 1
ATOM 1503 O O . GLY A 1 185 ? 10.925 -8.921 -13.603 1.00 87.56 185 GLY A O 1
ATOM 1504 N N . PHE A 1 186 ? 9.133 -10.248 -13.505 1.00 85.50 186 PHE A N 1
ATOM 1505 C CA . PHE A 1 186 ? 8.745 -9.910 -12.138 1.00 85.50 186 PHE A CA 1
ATOM 1506 C C . PHE A 1 186 ? 8.947 -11.118 -11.226 1.00 85.50 186 PHE A C 1
ATOM 1508 O O . PHE A 1 186 ? 8.261 -12.128 -11.399 1.00 85.50 186 PHE A O 1
ATOM 1515 N N . GLY A 1 187 ? 9.860 -11.007 -10.263 1.00 79.75 187 GLY A N 1
ATOM 1516 C CA . GLY A 1 187 ? 10.166 -12.063 -9.295 1.00 79.75 187 GLY A CA 1
ATOM 1517 C C . GLY A 1 187 ? 8.946 -12.509 -8.480 1.00 79.75 187 GLY A C 1
ATOM 1518 O O . GLY A 1 187 ? 8.075 -11.697 -8.121 1.00 79.75 187 GLY A O 1
ATOM 1519 N N . ASP A 1 188 ? 8.827 -13.818 -8.227 1.00 72.50 188 ASP A N 1
ATOM 1520 C CA . ASP A 1 188 ? 7.718 -14.390 -7.462 1.00 72.50 188 ASP A CA 1
ATOM 1521 C C . ASP A 1 188 ? 7.795 -14.014 -5.976 1.00 72.50 188 ASP A C 1
ATOM 1523 O O . ASP A 1 188 ? 8.265 -14.762 -5.125 1.00 72.50 188 ASP A O 1
ATOM 1527 N N . TRP A 1 189 ? 7.168 -12.890 -5.628 1.00 67.56 189 TRP A N 1
ATOM 1528 C CA . TRP A 1 189 ? 6.907 -12.504 -4.239 1.00 67.56 189 TRP A CA 1
ATOM 1529 C C . TRP A 1 189 ? 5.747 -13.303 -3.612 1.00 67.56 189 TRP A C 1
ATOM 1531 O O . TRP A 1 189 ? 4.769 -12.732 -3.102 1.00 67.56 189 TRP A O 1
ATOM 1541 N N . SER A 1 190 ? 5.787 -14.636 -3.686 1.00 60.09 190 SER A N 1
ATOM 1542 C CA . SER A 1 190 ? 4.859 -15.501 -2.958 1.00 60.09 190 SER A CA 1
ATOM 1543 C C . SER A 1 190 ? 5.424 -15.811 -1.571 1.00 60.09 190 SER A C 1
ATOM 1545 O O . SER A 1 190 ? 6.511 -16.349 -1.401 1.00 60.09 190 SER A O 1
ATOM 1547 N N . ASN A 1 191 ? 4.678 -15.436 -0.529 1.00 56.06 191 ASN A N 1
ATOM 1548 C CA . ASN A 1 191 ? 5.080 -15.642 0.862 1.00 56.06 191 ASN A CA 1
ATOM 1549 C C . ASN A 1 191 ? 4.975 -17.135 1.231 1.00 56.06 191 ASN A C 1
ATOM 1551 O O . ASN A 1 191 ? 3.964 -17.567 1.788 1.00 56.06 191 ASN A O 1
ATOM 1555 N N . ARG A 1 192 ? 5.983 -17.931 0.854 1.00 52.53 192 ARG A N 1
ATOM 1556 C CA . ARG A 1 192 ? 6.068 -19.370 1.162 1.00 52.53 192 ARG A CA 1
ATOM 1557 C C . ARG A 1 192 ? 6.681 -19.650 2.541 1.00 52.53 192 ARG A C 1
ATOM 1559 O O . ARG A 1 192 ? 6.585 -20.776 3.020 1.00 52.53 192 ARG A O 1
ATOM 1566 N N . ASP A 1 193 ? 7.238 -18.639 3.212 1.00 52.28 193 ASP A N 1
ATOM 1567 C CA . ASP A 1 193 ? 7.805 -18.775 4.558 1.00 52.28 193 ASP A CA 1
ATOM 1568 C C . ASP A 1 193 ? 6.722 -18.636 5.643 1.00 52.28 193 ASP A C 1
ATOM 1570 O O . ASP A 1 193 ? 6.499 -17.582 6.248 1.00 52.28 193 ASP A O 1
ATOM 1574 N N . VAL A 1 194 ? 6.023 -19.745 5.879 1.00 49.81 194 VAL A N 1
ATOM 1575 C CA . VAL A 1 194 ? 5.021 -19.890 6.946 1.00 49.81 194 VAL A CA 1
ATOM 1576 C C . VAL A 1 194 ? 5.689 -19.948 8.339 1.00 49.81 194 VAL A C 1
ATOM 1578 O O . VAL A 1 194 ? 5.020 -19.710 9.347 1.00 49.81 194 VAL A O 1
ATOM 1581 N N . ALA A 1 195 ? 7.005 -20.207 8.410 1.00 48.19 195 ALA A N 1
ATOM 1582 C CA . ALA A 1 195 ? 7.727 -20.596 9.625 1.00 48.19 195 ALA A CA 1
ATOM 1583 C C . ALA A 1 195 ? 8.420 -19.450 10.390 1.00 48.19 195 ALA A C 1
ATOM 1585 O O . ALA A 1 195 ? 8.780 -19.643 11.548 1.00 48.19 195 ALA A O 1
ATOM 1586 N N . GLY A 1 196 ? 8.499 -18.228 9.849 1.00 47.81 196 GLY A N 1
ATOM 1587 C CA . GLY A 1 196 ? 8.571 -17.039 10.713 1.00 47.81 196 GLY A CA 1
ATOM 1588 C C . GLY A 1 196 ? 9.671 -16.013 10.467 1.00 47.81 196 GLY A C 1
ATOM 1589 O O . GLY A 1 196 ? 9.712 -15.040 11.225 1.00 47.81 196 GLY A O 1
ATOM 1590 N N . LEU A 1 197 ? 10.486 -16.120 9.413 1.00 50.16 197 LEU A N 1
ATOM 1591 C CA . LEU A 1 197 ? 11.456 -15.067 9.085 1.00 50.16 197 LEU A CA 1
ATOM 1592 C C . LEU A 1 197 ? 10.769 -13.861 8.413 1.00 50.16 197 LEU A C 1
ATOM 1594 O O . LEU A 1 197 ? 11.076 -12.708 8.717 1.00 50.16 197 LEU A O 1
ATOM 1598 N N . ILE A 1 198 ? 9.777 -14.112 7.550 1.00 49.22 198 ILE A N 1
ATOM 1599 C CA . ILE A 1 198 ? 9.059 -13.073 6.776 1.00 49.22 198 ILE A CA 1
ATOM 1600 C C . ILE A 1 198 ? 7.917 -12.398 7.573 1.00 49.22 198 ILE A C 1
ATOM 1602 O O . ILE A 1 198 ? 7.436 -11.319 7.218 1.00 49.22 198 ILE A O 1
ATOM 1606 N N . LYS A 1 199 ? 7.510 -12.960 8.719 1.00 45.91 199 LYS A N 1
ATOM 1607 C CA . LYS A 1 199 ? 6.287 -12.588 9.468 1.00 45.91 199 LYS A CA 1
ATOM 1608 C C . LYS A 1 199 ? 6.219 -11.121 9.944 1.00 45.91 199 LYS A C 1
ATOM 1610 O O . LYS A 1 199 ? 5.129 -10.632 10.237 1.00 45.91 199 LYS A O 1
ATOM 1615 N N . LYS A 1 200 ? 7.355 -10.414 10.039 1.00 44.41 200 LYS A N 1
ATOM 1616 C CA . LYS A 1 200 ? 7.457 -9.033 10.569 1.00 44.41 200 LYS A CA 1
ATOM 1617 C C . LYS A 1 200 ? 7.755 -7.960 9.514 1.00 44.41 200 LYS A C 1
ATOM 1619 O O . LYS A 1 200 ? 7.766 -6.775 9.849 1.00 44.41 200 LYS A O 1
ATOM 1624 N N . CYS A 1 201 ? 7.962 -8.340 8.256 1.00 49.84 201 CYS A N 1
ATOM 1625 C CA . CYS A 1 201 ? 8.195 -7.399 7.166 1.00 49.84 201 CYS A CA 1
ATOM 1626 C C . CYS A 1 201 ? 6.881 -7.214 6.403 1.00 49.84 201 CYS A C 1
ATOM 1628 O O . CYS A 1 201 ? 6.571 -8.039 5.544 1.00 49.84 201 CYS A O 1
ATOM 1630 N N . PRO A 1 202 ? 6.063 -6.186 6.720 1.00 52.38 202 PRO A N 1
ATOM 1631 C CA . PRO A 1 202 ? 4.850 -5.941 5.955 1.00 52.38 202 PRO A CA 1
ATOM 1632 C C . PRO A 1 202 ? 5.251 -5.786 4.494 1.00 52.38 202 PRO A C 1
ATOM 1634 O O . PRO A 1 202 ? 6.099 -4.949 4.175 1.00 52.38 202 PRO A O 1
ATOM 1637 N N . SER A 1 203 ? 4.679 -6.626 3.631 1.00 56.34 203 SER A N 1
ATOM 1638 C CA . SER A 1 203 ? 4.979 -6.578 2.209 1.00 56.34 203 SER A CA 1
ATOM 1639 C C . SER A 1 203 ? 4.717 -5.163 1.711 1.00 56.34 203 SER A C 1
ATOM 1641 O O . SER A 1 203 ? 3.676 -4.569 2.015 1.00 56.34 203 SER A O 1
ATOM 1643 N N . GLY A 1 204 ? 5.673 -4.612 0.963 1.00 65.12 204 GLY A N 1
ATOM 1644 C CA . GLY A 1 204 ? 5.435 -3.387 0.217 1.00 65.12 204 GLY A CA 1
ATOM 1645 C C . GLY A 1 204 ? 4.213 -3.542 -0.703 1.00 65.12 204 GLY A C 1
ATOM 1646 O O . GLY A 1 204 ? 3.656 -4.635 -0.852 1.00 65.12 204 GLY A O 1
ATOM 1647 N N . PRO A 1 205 ? 3.779 -2.474 -1.381 1.00 72.88 205 PRO A N 1
ATOM 1648 C CA . PRO A 1 205 ? 2.710 -2.508 -2.377 1.00 72.88 205 PRO A CA 1
ATOM 1649 C C . PRO A 1 205 ? 3.106 -3.292 -3.650 1.00 72.88 205 PRO A C 1
ATOM 1651 O O . PRO A 1 205 ? 2.649 -2.943 -4.730 1.00 72.88 205 PRO A O 1
ATOM 1654 N N . VAL A 1 206 ? 3.911 -4.355 -3.542 1.00 77.38 206 VAL A N 1
ATOM 1655 C CA . VAL A 1 206 ? 4.460 -5.179 -4.630 1.00 77.38 206 VAL A CA 1
ATOM 1656 C C . VAL A 1 206 ? 3.352 -5.642 -5.573 1.00 77.38 206 VAL A C 1
ATOM 1658 O O . VAL A 1 206 ? 3.427 -5.412 -6.770 1.00 77.38 206 VAL A O 1
ATOM 1661 N N . LYS A 1 207 ? 2.244 -6.172 -5.038 1.00 78.94 207 LYS A N 1
ATOM 1662 C CA . LYS A 1 207 ? 1.089 -6.591 -5.854 1.00 78.94 207 LYS A CA 1
ATOM 1663 C C . LYS A 1 207 ? 0.331 -5.438 -6.512 1.00 78.94 207 LYS A C 1
ATOM 1665 O O . LYS A 1 207 ? -0.267 -5.624 -7.567 1.00 78.94 207 LYS A O 1
ATOM 1670 N N . ARG A 1 208 ? 0.320 -4.250 -5.897 1.00 82.31 208 ARG A N 1
ATOM 1671 C CA . ARG A 1 208 ? -0.268 -3.059 -6.537 1.00 82.31 208 ARG A CA 1
ATOM 1672 C C . ARG A 1 208 ? 0.628 -2.558 -7.660 1.00 82.31 208 ARG A C 1
ATOM 1674 O O . ARG A 1 208 ? 0.109 -2.207 -8.707 1.00 82.31 208 ARG A O 1
ATOM 1681 N N . PHE A 1 209 ? 1.937 -2.584 -7.446 1.00 83.19 209 PHE A N 1
ATOM 1682 C CA . PHE A 1 209 ? 2.931 -2.210 -8.437 1.00 83.19 209 PHE A CA 1
ATOM 1683 C C . PHE A 1 209 ? 2.938 -3.173 -9.630 1.00 83.19 209 PHE A C 1
ATOM 1685 O O . PHE A 1 209 ? 2.849 -2.725 -10.764 1.00 83.19 209 PHE A O 1
ATOM 1692 N N . GLU A 1 210 ? 2.892 -4.487 -9.382 1.00 84.31 210 GLU A N 1
ATOM 1693 C CA . GLU A 1 210 ? 2.711 -5.523 -10.412 1.00 84.31 210 GLU A CA 1
ATOM 1694 C C . GLU A 1 210 ? 1.472 -5.241 -11.281 1.00 84.31 210 GLU A C 1
ATOM 1696 O O . GLU A 1 210 ? 1.516 -5.361 -12.503 1.00 84.31 210 GLU A O 1
ATOM 1701 N N . ARG A 1 211 ? 0.358 -4.830 -10.658 1.00 84.94 211 ARG A N 1
ATOM 1702 C CA . ARG A 1 211 ? -0.871 -4.470 -11.374 1.00 84.94 211 ARG A CA 1
ATOM 1703 C C . ARG A 1 211 ? -0.714 -3.198 -12.208 1.00 84.94 211 ARG A C 1
ATOM 1705 O O . ARG A 1 211 ? -1.122 -3.208 -13.360 1.00 84.94 211 ARG A O 1
ATOM 1712 N N . GLU A 1 212 ? -0.117 -2.144 -11.652 1.00 84.88 212 GLU A N 1
ATOM 1713 C CA . GLU A 1 212 ? 0.133 -0.894 -12.387 1.00 84.88 212 GLU A CA 1
ATOM 1714 C C . GLU A 1 212 ? 1.077 -1.107 -13.581 1.00 84.88 212 GLU A C 1
ATOM 1716 O O . GLU A 1 212 ? 0.869 -0.525 -14.642 1.00 84.88 212 GLU A O 1
ATOM 1721 N N . LEU A 1 213 ? 2.077 -1.985 -13.453 1.00 85.88 213 LEU A N 1
ATOM 1722 C CA . LEU A 1 213 ? 2.955 -2.354 -14.564 1.00 85.88 213 LEU A CA 1
ATOM 1723 C C . LEU A 1 213 ? 2.207 -3.142 -15.647 1.00 85.88 213 LEU A C 1
ATOM 1725 O O . LEU A 1 213 ? 2.385 -2.857 -16.828 1.00 85.88 213 LEU A O 1
ATOM 1729 N N . ARG A 1 214 ? 1.323 -4.074 -15.267 1.00 85.94 214 ARG A N 1
ATOM 1730 C CA . ARG A 1 214 ? 0.512 -4.868 -16.213 1.00 85.94 214 ARG A CA 1
ATOM 1731 C C . ARG A 1 214 ? -0.496 -4.059 -17.020 1.00 85.94 214 ARG A C 1
ATOM 1733 O O . ARG A 1 214 ? -0.823 -4.452 -18.131 1.00 85.94 214 ARG A O 1
ATOM 1740 N N . GLU A 1 215 ? -0.995 -2.949 -16.481 1.00 84.00 215 GLU A N 1
ATOM 1741 C CA . GLU A 1 215 ? -1.856 -2.017 -17.234 1.00 84.00 215 GLU A CA 1
ATOM 1742 C C . GLU A 1 215 ? -1.101 -1.328 -18.379 1.00 84.00 215 GLU A C 1
ATOM 1744 O O . GLU A 1 215 ? -1.697 -0.726 -19.266 1.00 84.00 215 GLU A O 1
ATOM 1749 N N . SER A 1 216 ? 0.224 -1.390 -18.331 1.00 77.81 216 SER A N 1
ATOM 1750 C CA . SER A 1 216 ? 1.124 -0.521 -19.058 1.00 77.81 216 SER A CA 1
ATOM 1751 C C . SER A 1 216 ? 2.028 -1.304 -20.020 1.00 77.81 216 SER A C 1
ATOM 1753 O O . SER A 1 216 ? 2.309 -0.813 -21.110 1.00 77.81 216 SER A O 1
ATOM 1755 N N . ARG A 1 217 ? 2.535 -2.475 -19.608 1.00 82.12 217 ARG A N 1
ATOM 1756 C CA . ARG A 1 217 ? 3.501 -3.321 -20.332 1.00 82.12 217 ARG A CA 1
ATOM 1757 C C . ARG A 1 217 ? 3.268 -4.804 -20.052 1.00 82.12 217 ARG A C 1
ATOM 1759 O O . ARG A 1 217 ? 2.539 -5.183 -19.134 1.00 82.12 217 ARG A O 1
ATOM 1766 N N . THR A 1 218 ? 3.947 -5.643 -20.829 1.00 84.31 218 THR A N 1
ATOM 1767 C CA . THR A 1 218 ? 3.996 -7.091 -20.619 1.00 84.31 218 THR A CA 1
ATOM 1768 C C . THR A 1 218 ? 4.838 -7.403 -19.385 1.00 84.31 218 THR A C 1
ATOM 1770 O O . THR A 1 218 ? 6.037 -7.126 -19.350 1.00 84.31 218 THR A O 1
ATOM 1773 N N . VAL A 1 219 ? 4.195 -7.978 -18.366 1.00 85.06 219 VAL A N 1
ATOM 1774 C CA . VAL A 1 219 ? 4.843 -8.391 -17.115 1.00 85.06 219 VAL A CA 1
ATOM 1775 C C . VAL A 1 219 ? 4.737 -9.898 -16.965 1.00 85.06 219 VAL A C 1
ATOM 1777 O O . VAL A 1 219 ? 3.630 -10.439 -16.858 1.00 85.06 219 VAL A O 1
ATOM 1780 N N . VAL A 1 220 ? 5.885 -10.559 -16.902 1.00 84.81 220 VAL A N 1
ATOM 1781 C CA . VAL A 1 220 ? 5.991 -12.013 -16.798 1.00 84.81 220 VAL A CA 1
ATOM 1782 C C . VAL A 1 220 ? 6.365 -12.372 -15.371 1.00 84.81 220 VAL A C 1
ATOM 1784 O O . VAL A 1 220 ? 7.405 -11.917 -14.907 1.00 84.81 220 VAL A O 1
ATOM 1787 N N . PRO A 1 221 ? 5.558 -13.162 -14.648 1.00 77.94 221 PRO A N 1
ATOM 1788 C CA . PRO A 1 221 ? 6.008 -13.707 -13.379 1.00 77.94 221 PRO A CA 1
ATOM 1789 C C . PRO A 1 221 ? 7.149 -14.698 -13.640 1.00 77.94 221 PRO A C 1
ATOM 1791 O O . PRO A 1 221 ? 6.981 -15.635 -14.422 1.00 77.94 221 PRO A O 1
ATOM 1794 N N . ILE A 1 222 ? 8.287 -14.493 -12.989 1.00 75.31 222 ILE A N 1
ATOM 1795 C CA . ILE A 1 222 ? 9.435 -15.397 -13.029 1.00 75.31 222 ILE A CA 1
ATOM 1796 C C . ILE A 1 222 ? 9.431 -16.185 -11.720 1.00 75.31 222 ILE A C 1
ATOM 1798 O O . ILE A 1 222 ? 9.476 -15.595 -10.642 1.00 75.31 222 ILE A O 1
ATOM 1802 N N . ASP A 1 223 ? 9.323 -17.513 -11.813 1.00 65.38 223 ASP A N 1
ATOM 1803 C CA . ASP A 1 223 ? 9.461 -18.380 -10.639 1.00 65.38 223 ASP A CA 1
ATOM 1804 C C . ASP A 1 223 ? 10.938 -18.390 -10.235 1.00 65.38 223 ASP A C 1
ATOM 1806 O O . ASP A 1 223 ? 11.807 -18.784 -11.015 1.00 65.38 223 ASP A O 1
ATOM 1810 N N . GLU A 1 224 ? 11.221 -17.912 -9.028 1.00 55.81 224 GLU A N 1
ATOM 1811 C CA . GLU A 1 224 ? 12.561 -17.788 -8.449 1.00 55.81 224 GLU A CA 1
ATOM 1812 C C . GLU A 1 224 ? 13.097 -19.155 -7.998 1.00 55.81 224 GLU A C 1
ATOM 1814 O O . GLU A 1 224 ? 13.488 -19.359 -6.848 1.00 55.81 224 GLU A O 1
ATOM 1819 N N . TYR A 1 225 ? 13.106 -20.147 -8.887 1.00 49.31 225 TYR A N 1
ATOM 1820 C CA . TYR A 1 225 ? 13.787 -21.394 -8.578 1.00 49.31 225 TYR A CA 1
ATOM 1821 C C . TYR A 1 225 ? 15.301 -21.152 -8.646 1.00 49.31 225 TYR A C 1
ATOM 1823 O O . TYR A 1 225 ? 15.884 -21.107 -9.727 1.00 49.31 225 TYR A O 1
ATOM 1831 N N . ARG A 1 226 ? 15.924 -21.016 -7.466 1.00 46.41 226 ARG A N 1
ATOM 1832 C CA . ARG A 1 226 ? 17.382 -20.939 -7.230 1.00 46.41 226 ARG A CA 1
ATOM 1833 C C . ARG A 1 226 ? 18.072 -19.626 -7.623 1.00 46.41 226 ARG A C 1
ATOM 1835 O O . ARG A 1 226 ? 19.297 -19.579 -7.626 1.00 46.41 226 ARG A O 1
ATOM 1842 N N . THR A 1 227 ? 17.342 -18.540 -7.872 1.00 51.62 227 THR A N 1
ATOM 1843 C CA . THR A 1 227 ? 17.933 -17.226 -8.220 1.00 51.62 227 THR A CA 1
ATOM 1844 C C . THR A 1 227 ? 18.791 -16.618 -7.103 1.00 51.62 227 THR A C 1
ATOM 1846 O O . THR A 1 227 ? 19.716 -15.868 -7.392 1.00 51.62 227 THR A O 1
ATOM 1849 N N . SER A 1 228 ? 18.543 -16.973 -5.836 1.00 53.94 228 SER A N 1
ATOM 1850 C CA . SER A 1 228 ? 19.375 -16.587 -4.684 1.00 53.94 228 SER A CA 1
ATOM 1851 C C . SER A 1 228 ? 20.427 -17.633 -4.293 1.00 53.94 228 SER A C 1
ATOM 1853 O O . SER A 1 228 ? 21.100 -17.465 -3.279 1.00 53.94 228 SER A O 1
ATOM 1855 N N . GLU A 1 229 ? 20.531 -18.734 -5.040 1.00 53.66 229 GLU A N 1
ATOM 1856 C CA . GLU A 1 229 ? 21.435 -19.855 -4.754 1.00 53.66 229 GLU A CA 1
ATOM 1857 C C . GLU A 1 229 ? 22.521 -20.024 -5.810 1.00 53.66 229 GLU A C 1
ATOM 1859 O O . GLU A 1 229 ? 23.409 -20.844 -5.606 1.00 53.66 229 GLU A O 1
ATOM 1864 N N . VAL A 1 230 ? 22.464 -19.300 -6.931 1.00 59.38 230 VAL A N 1
ATOM 1865 C CA . VAL A 1 230 ? 23.451 -19.409 -8.006 1.00 59.38 230 VAL A CA 1
ATOM 1866 C C . VAL A 1 230 ? 23.965 -18.044 -8.438 1.00 59.38 230 VAL A C 1
ATOM 1868 O O . VAL A 1 230 ? 23.247 -17.047 -8.392 1.00 59.38 230 VAL A O 1
ATOM 1871 N N . HIS A 1 231 ? 25.216 -18.001 -8.880 1.00 53.72 231 HIS A N 1
ATOM 1872 C CA . HIS A 1 231 ? 25.778 -16.818 -9.519 1.00 53.72 231 HIS A CA 1
ATOM 1873 C C . HIS A 1 231 ? 25.032 -16.494 -10.822 1.00 53.72 231 HIS A C 1
ATOM 1875 O O . HIS A 1 231 ? 24.756 -17.393 -11.617 1.00 53.72 231 HIS A O 1
ATOM 1881 N N . ALA A 1 232 ? 24.757 -15.207 -11.056 1.00 59.12 232 ALA A N 1
ATOM 1882 C CA . ALA A 1 232 ? 24.087 -14.734 -12.269 1.00 59.12 232 ALA A CA 1
ATOM 1883 C C . ALA A 1 232 ? 24.891 -15.040 -13.546 1.00 59.12 232 ALA A C 1
ATOM 1885 O O . ALA A 1 232 ? 24.302 -15.391 -14.562 1.00 59.12 232 ALA A O 1
ATOM 1886 N N . ASP A 1 233 ? 26.222 -14.964 -13.464 1.00 60.97 233 ASP A N 1
ATOM 1887 C CA . ASP A 1 233 ? 27.093 -15.057 -14.641 1.00 60.97 233 ASP A CA 1
ATOM 1888 C C . ASP A 1 233 ? 27.518 -16.496 -14.966 1.00 60.97 233 ASP A C 1
ATOM 1890 O O . ASP A 1 233 ? 27.703 -16.849 -16.127 1.00 60.97 233 ASP A O 1
ATOM 1894 N N . CYS A 1 234 ? 27.697 -17.342 -13.948 1.00 68.12 234 CYS A N 1
ATOM 1895 C CA . CYS A 1 234 ? 28.279 -18.678 -14.115 1.00 68.12 234 CYS A CA 1
ATOM 1896 C C . CYS A 1 234 ? 27.380 -19.828 -13.649 1.00 68.12 234 CYS A C 1
ATOM 1898 O O . CYS A 1 234 ? 27.781 -20.985 -13.758 1.00 68.12 234 CYS A O 1
ATOM 1900 N N . HIS A 1 235 ? 26.172 -19.537 -13.147 1.00 64.75 235 HIS A N 1
ATOM 1901 C CA . HIS A 1 235 ? 25.188 -20.520 -12.671 1.00 64.75 235 HIS A CA 1
ATOM 1902 C C . HIS A 1 235 ? 25.722 -21.529 -11.636 1.00 64.75 235 HIS A C 1
ATOM 1904 O O . HIS A 1 235 ? 25.081 -22.546 -11.357 1.00 64.75 235 HIS A O 1
ATOM 1910 N N . THR A 1 236 ? 26.881 -21.254 -11.034 1.00 65.69 236 THR A N 1
ATOM 1911 C CA . THR A 1 236 ? 27.454 -22.080 -9.976 1.00 65.69 236 THR A CA 1
ATOM 1912 C C . THR A 1 236 ? 26.735 -21.807 -8.658 1.00 65.69 236 THR A C 1
ATOM 1914 O O . THR A 1 236 ? 26.340 -20.665 -8.408 1.00 65.69 236 THR A O 1
ATOM 1917 N N . PRO A 1 237 ? 26.555 -22.824 -7.798 1.00 66.75 237 PRO A N 1
ATOM 1918 C CA . PRO A 1 237 ? 25.952 -22.637 -6.487 1.00 66.75 237 PRO A CA 1
ATOM 1919 C C . PRO A 1 237 ? 26.765 -21.667 -5.621 1.00 66.75 237 PRO A C 1
ATOM 1921 O O . PRO A 1 237 ? 27.982 -21.809 -5.505 1.00 66.75 237 PRO A O 1
ATOM 1924 N N . LEU A 1 238 ? 26.091 -20.717 -4.977 1.00 63.00 238 LEU A N 1
ATOM 1925 C CA . LEU A 1 238 ? 26.665 -19.844 -3.960 1.00 63.00 238 LEU A CA 1
ATOM 1926 C C . LEU A 1 238 ? 27.028 -20.696 -2.739 1.00 63.00 238 LEU A C 1
ATOM 1928 O O . LEU A 1 238 ? 26.158 -21.177 -2.012 1.00 63.00 238 LEU A O 1
ATOM 1932 N N . VAL A 1 239 ? 28.325 -20.903 -2.515 1.00 55.22 239 VAL A N 1
ATOM 1933 C CA . VAL A 1 239 ? 28.826 -21.599 -1.327 1.00 55.22 239 VAL A CA 1
ATOM 1934 C C . VAL A 1 239 ? 28.842 -20.603 -0.167 1.00 55.22 239 VAL A C 1
ATOM 1936 O O . VAL A 1 239 ? 29.646 -19.672 -0.150 1.00 55.22 239 VAL A O 1
ATOM 1939 N N . TYR A 1 240 ? 27.943 -20.770 0.805 1.00 52.22 240 TYR A N 1
ATOM 1940 C CA . TYR A 1 240 ? 27.962 -19.975 2.034 1.00 52.22 240 TYR A CA 1
ATOM 1941 C C . TYR A 1 240 ? 29.234 -20.298 2.833 1.00 52.22 240 TYR A C 1
ATOM 1943 O O . TYR A 1 240 ? 29.393 -21.409 3.325 1.00 52.22 240 TYR A O 1
ATOM 1951 N N . GLN A 1 241 ? 30.135 -19.325 2.987 1.00 43.81 241 GLN A N 1
ATOM 1952 C CA . GLN A 1 241 ? 31.400 -19.467 3.731 1.00 43.81 241 GLN A CA 1
ATOM 1953 C C . GLN A 1 241 ? 31.250 -19.441 5.267 1.00 43.81 241 GLN A C 1
ATOM 1955 O O . GLN A 1 241 ? 32.214 -19.165 5.974 1.00 43.81 241 GLN A O 1
ATOM 1960 N N . TYR A 1 242 ? 30.068 -19.732 5.808 1.00 39.69 242 TYR A N 1
ATOM 1961 C CA . TYR A 1 242 ? 29.859 -19.791 7.256 1.00 39.69 242 TYR A CA 1
ATOM 1962 C C . TYR A 1 242 ? 29.419 -21.200 7.655 1.00 39.69 242 TYR A C 1
ATOM 1964 O O . TYR A 1 242 ? 28.236 -21.530 7.567 1.00 39.69 242 TYR A O 1
ATOM 1972 N N . CYS A 1 243 ? 30.403 -22.007 8.059 1.00 34.31 243 CYS A N 1
ATOM 1973 C CA . CYS A 1 243 ? 30.219 -23.131 8.976 1.00 34.31 243 CYS A CA 1
ATOM 1974 C C . CYS A 1 243 ? 30.358 -22.623 10.412 1.00 34.31 243 CYS A C 1
ATOM 1976 O O . CYS A 1 243 ? 31.263 -21.786 10.641 1.00 34.31 243 CYS A O 1
#

Organism: Globisporangium ultimum (strain ATCC 200006 / CBS 805.95 / DAOM BR144) (NCBI:txid431595)

Secondary structure (DSSP, 8-state):
-------------------BTTB--------SS--------PPPPP-------GGG-SEEEEEE--SSEEEEEEETTS-EEEEEHHHHHHHTTHHHHHHHHHHHHHT-HHHHHHHHTPPPS--S-HHHHHHHHHHHHHHHHHHHHHHHSHHHHHHHHHHHHHHHHHHHHHHHHHHTTS-S-EEEEEE-------SSSSTTS---SHHHHHHHHHTTSEEEEEP-SSTTTB-TTT--B------